Protein AF-0000000086869533 (afdb_homodimer)

Foldseek 3Di:
DDAFAAWAPWDWAPFAQFKIKTFTHGDPPDDFFWKKKWKDFPPDPDIDIDIDGRDPDGMDMGGRHHGQTKMKMWMWTQDPVGIHDTYPIDIDHHHDNVCVVVVVVVVD/DDAFAAWAPWDWAPFAQFKIKTFTHGDPPDDFFWKKKWKDFPPDPDIDIDIDGRDPDGMDMGGRHHGQTKMKMWMWTQDPVGIHDTYPIDIDHHHDNVCVVVVVPVVD

pLDDT: mean 88.91, std 15.56, range [30.09, 98.75]

Radius of gyration: 18.81 Å; Cα contacts (8 Å, |Δi|>4): 532; chains: 2; bounding box: 54×44×45 Å

Organism: Acrocephalus arundinaceus (NCBI:txid39621)

Secondary structure (DSSP, 8-state):
---PPPPEEEEEES--SS-EEEEEE--TT----EEEEEEEETTS--EEEEEEES----EEEE-SPPTT-EEEEEEEEEETTEEPPPPPPEEEEPPPTTHHHHHHHH--/---PPPPEEEEEES--SS-EEEEEE--TT----EEEEEEEETTS--EEEEEEES----EEEE-SPPTT-EEEEEEEEEETTEEPPPPPPEEEEPPPTTHHHHHHHTT-

Nearest PDB structures (foldseek):
  4lsd-assembly3_H  TM=9.903E-01  e=1.462E-16  Homo sapiens
  3t1w-assembly1_A-2  TM=8.751E-01  e=1.233E-06  Homo sapiens
  2ed7-assembly1_A  TM=8.866E-01  e=1.692E-06  Homo sapiens
  5n47-assembly1_B  TM=9.062E-01  e=6.331E-06  Homo sapiens
  4gh7-assembly1_B  TM=9.073E-01  e=2.369E-05  Homo sapiens

Sequence (216 aa):
ADSPSAPVNVTVKHLKANSAVVTWDVLEDEVVIGFAISQQKKDVRMLRFIQEVNTTTRSCALWDLEEDTEYIVHVQAISIQGQSPASEPVLFKTPREAEKLASKNKGKADSPSAPVNVTVKHLKANSAVVTWDVLEDEVVIGFAISQQKKDVRMLRFIQEVNTTTRSCALWDLEEDTEYIVHVQAISIQGQSPASEPVLFKTPREAEKLASKNKGK

InterPro domains:
  IPR003961 Fibronectin type III [PF00041] (5-90)
  IPR003961 Fibronectin type III [PS50853] (6-97)
  IPR003961 Fibronectin type III [SM00060] (4-84)
  IPR003961 Fibronectin type III [cd00063] (4-94)
  IPR013783 Immunoglobulin-like fold [G3DSA:2.60.40.10] (2-100)
  IPR036116 Fibronectin type III superfamily [SSF49265] (2-97)
  IPR052120 Fibronectin type III domain-containing protein 4/5 [PTHR14470] (1-106)

Structure (mmCIF, N/CA/C/O backbone):
data_AF-0000000086869533-model_v1
#
loop_
_entity.id
_entity.type
_entity.pdbx_description
1 polymer 'FNDC5 protein'
#
loo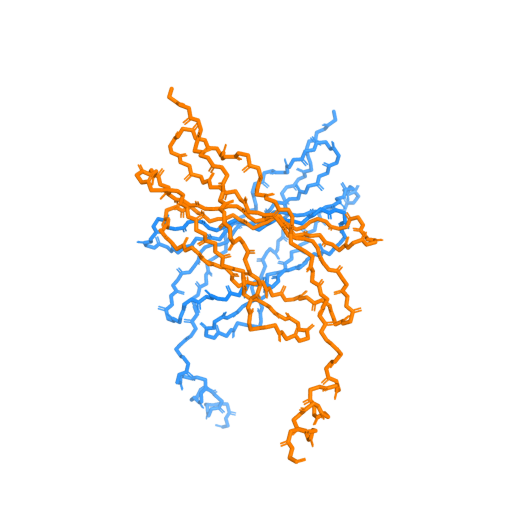p_
_atom_site.group_PDB
_atom_site.id
_atom_site.type_symbol
_atom_site.label_atom_id
_atom_site.label_alt_id
_atom_site.label_comp_id
_atom_site.label_asym_id
_atom_site.label_entity_id
_atom_site.label_seq_id
_atom_site.pdbx_PDB_ins_code
_atom_site.Cartn_x
_atom_site.Cartn_y
_atom_site.Cartn_z
_atom_site.occupancy
_atom_site.B_iso_or_equiv
_atom_site.auth_seq_id
_atom_site.auth_comp_id
_atom_site.auth_asym_id
_atom_site.auth_atom_id
_atom_site.pdbx_PDB_model_num
ATOM 1 N N . ALA A 1 1 ? 26.562 -8.086 -7.898 1 52.09 1 ALA A N 1
ATOM 2 C CA . ALA A 1 1 ? 25.453 -9.008 -8.141 1 52.09 1 ALA A CA 1
ATOM 3 C C . ALA A 1 1 ? 24.203 -8.266 -8.633 1 52.09 1 ALA A C 1
ATOM 5 O O . ALA A 1 1 ? 23.859 -7.219 -8.094 1 52.09 1 ALA A O 1
ATOM 6 N N . ASP A 1 2 ? 23.703 -8.523 -9.93 1 77.38 2 ASP A N 1
ATOM 7 C CA . ASP A 1 2 ? 22.797 -7.738 -10.773 1 77.38 2 ASP A CA 1
ATOM 8 C C . ASP A 1 2 ? 21.375 -7.75 -10.219 1 77.38 2 ASP A C 1
ATOM 10 O O . ASP A 1 2 ? 20.984 -8.695 -9.531 1 77.38 2 ASP A O 1
ATOM 14 N N . SER A 1 3 ? 20.75 -6.672 -10.047 1 85.38 3 SER A N 1
ATOM 15 C CA . SER A 1 3 ? 19.344 -6.562 -9.672 1 85.38 3 SER A CA 1
ATOM 16 C C . SER A 1 3 ? 18.484 -7.547 -10.461 1 85.38 3 SER A C 1
ATOM 18 O O . SER A 1 3 ? 18.844 -7.941 -11.57 1 85.38 3 SER A O 1
ATOM 20 N N . PRO A 1 4 ? 17.469 -8.117 -9.805 1 92.69 4 PRO A N 1
ATOM 21 C CA . PRO A 1 4 ? 16.578 -9.039 -10.516 1 92.69 4 PRO A CA 1
ATOM 22 C C . PRO A 1 4 ? 16 -8.438 -11.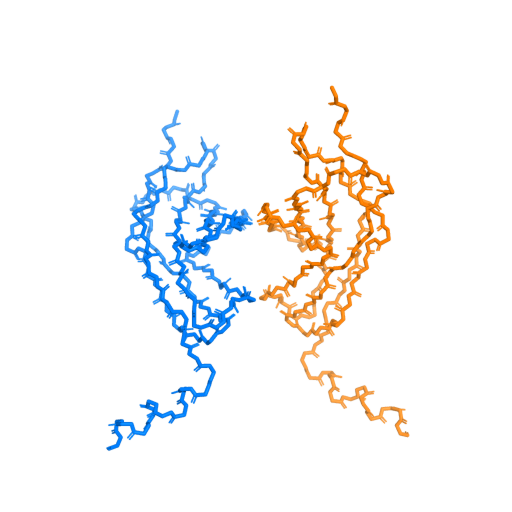789 1 92.69 4 PRO A C 1
ATOM 24 O O . PRO A 1 4 ? 16.031 -7.215 -11.969 1 92.69 4 PRO A O 1
ATOM 27 N N . SER A 1 5 ? 15.586 -9.352 -12.734 1 95.12 5 SER A N 1
ATOM 28 C CA . SER A 1 5 ? 14.898 -8.906 -13.938 1 95.12 5 SER A CA 1
ATOM 29 C C . SER A 1 5 ? 13.508 -8.367 -13.609 1 95.12 5 SER A C 1
ATOM 31 O O . SER A 1 5 ? 12.945 -8.68 -12.562 1 95.12 5 SER A O 1
ATOM 33 N N . ALA A 1 6 ? 12.953 -7.609 -14.523 1 97.19 6 ALA A N 1
ATOM 34 C CA . ALA A 1 6 ? 11.594 -7.102 -14.375 1 97.19 6 ALA A CA 1
ATOM 35 C C . ALA A 1 6 ? 10.578 -8.242 -14.367 1 97.19 6 ALA A C 1
ATOM 37 O O . ALA A 1 6 ? 10.711 -9.195 -15.133 1 97.19 6 ALA A O 1
ATOM 38 N N . PRO A 1 7 ? 9.57 -8.156 -13.461 1 98.06 7 PRO A N 1
ATOM 39 C CA . PRO A 1 7 ? 8.477 -9.133 -13.531 1 98.06 7 PRO A CA 1
ATOM 40 C C . PRO A 1 7 ? 7.797 -9.156 -14.898 1 98.06 7 PRO A C 1
ATOM 42 O O . PRO A 1 7 ? 7.789 -8.148 -15.609 1 98.06 7 PRO A O 1
ATOM 45 N N . VAL A 1 8 ? 7.238 -10.297 -15.281 1 98.12 8 VAL A N 1
ATOM 46 C CA . VAL A 1 8 ? 6.633 -10.477 -16.594 1 98.12 8 VAL A CA 1
ATOM 47 C C . VAL A 1 8 ? 5.191 -10.961 -16.438 1 98.12 8 VAL A C 1
ATOM 49 O O . VAL A 1 8 ? 4.785 -11.383 -15.359 1 98.12 8 VAL A O 1
ATOM 52 N N . ASN A 1 9 ? 4.355 -10.812 -17.469 1 98.25 9 ASN A N 1
ATOM 53 C CA . ASN A 1 9 ? 2.967 -11.258 -17.516 1 98.25 9 ASN A CA 1
ATOM 54 C C . ASN A 1 9 ? 2.131 -10.594 -16.422 1 98.25 9 ASN A C 1
ATOM 56 O O . ASN A 1 9 ? 1.363 -11.258 -15.727 1 98.25 9 ASN A O 1
ATOM 60 N N . VAL A 1 10 ? 2.42 -9.352 -16.219 1 98.75 10 VAL A N 1
ATOM 61 C CA . VAL A 1 10 ? 1.607 -8.617 -15.258 1 98.75 10 VAL A CA 1
ATOM 62 C C . VAL A 1 10 ? 0.164 -8.539 -15.75 1 98.75 10 VAL A C 1
ATOM 64 O O . VAL A 1 10 ? -0.09 -8.133 -16.891 1 98.75 10 VAL A O 1
ATOM 67 N N . THR A 1 11 ? -0.763 -9.023 -14.859 1 98.62 11 THR A N 1
ATOM 68 C CA . THR A 1 11 ? -2.166 -9.133 -15.25 1 98.62 11 THR A CA 1
ATOM 69 C C . THR A 1 11 ? -3.074 -8.633 -14.125 1 98.62 11 THR A C 1
ATOM 71 O O . THR A 1 11 ? -2.811 -8.875 -12.953 1 98.62 11 THR A O 1
ATOM 74 N N . VAL A 1 12 ? -4.094 -7.934 -14.539 1 98.5 12 VAL A N 1
ATOM 75 C CA . VAL A 1 12 ? -5.109 -7.5 -13.586 1 98.5 12 VAL A CA 1
ATOM 76 C C . VAL A 1 12 ? -6.289 -8.469 -13.609 1 98.5 12 VAL A C 1
ATOM 78 O O . VAL A 1 12 ? -6.844 -8.758 -14.672 1 98.5 12 VAL A O 1
ATOM 81 N N . LYS A 1 13 ? -6.566 -8.969 -12.398 1 97.88 13 LYS A N 1
ATOM 82 C CA . LYS A 1 13 ? -7.66 -9.922 -12.234 1 97.88 13 LYS A CA 1
ATOM 83 C C . LYS A 1 13 ? -8.664 -9.438 -11.188 1 97.88 13 LYS A C 1
ATOM 85 O O . LYS A 1 13 ? -8.383 -8.5 -10.438 1 97.88 13 LYS A O 1
ATOM 90 N N . HIS A 1 14 ? -9.914 -10.07 -11.141 1 97.19 14 HIS A N 1
ATOM 91 C CA . HIS A 1 14 ? -10.961 -9.789 -10.172 1 97.19 14 HIS A CA 1
ATOM 92 C C . HIS A 1 14 ? -11.25 -8.289 -10.102 1 97.19 14 HIS A C 1
ATOM 94 O O . HIS A 1 14 ? -11.297 -7.715 -9.008 1 97.19 14 HIS A O 1
ATOM 100 N N . LEU A 1 15 ? -11.383 -7.734 -11.219 1 97.25 15 LEU A N 1
ATOM 101 C CA . LEU A 1 15 ? -11.57 -6.289 -11.32 1 97.25 15 LEU A CA 1
ATOM 102 C C . LEU A 1 15 ? -12.984 -5.902 -10.898 1 97.25 15 LEU A C 1
ATOM 104 O O . LEU A 1 15 ? -13.969 -6.457 -11.406 1 97.25 15 LEU A O 1
ATOM 108 N N . LYS A 1 16 ? -13.062 -5.035 -9.906 1 95.44 16 LYS A N 1
ATOM 109 C CA . LYS A 1 16 ? -14.312 -4.441 -9.438 1 95.44 16 LYS A CA 1
ATOM 110 C C . LYS A 1 16 ? -14.258 -2.92 -9.508 1 95.44 16 LYS A C 1
ATOM 112 O O . LYS A 1 16 ? -13.312 -2.354 -10.062 1 95.44 16 LYS A O 1
ATOM 117 N N . ALA A 1 17 ? -15.344 -2.328 -9.008 1 95.75 17 ALA A N 1
ATOM 118 C CA . ALA A 1 17 ? -15.445 -0.873 -9.086 1 95.75 17 ALA A CA 1
ATOM 119 C C . ALA A 1 17 ? -14.375 -0.202 -8.227 1 95.75 17 ALA A C 1
ATOM 121 O O . ALA A 1 17 ? -13.93 0.908 -8.523 1 95.75 17 ALA A O 1
ATOM 122 N N . ASN A 1 18 ? -13.938 -0.934 -7.098 1 94.19 18 ASN A N 1
ATOM 123 C CA . ASN A 1 18 ? -13.055 -0.251 -6.156 1 94.19 18 ASN A CA 1
ATOM 124 C C . ASN A 1 18 ? -11.859 -1.119 -5.781 1 94.19 18 ASN A C 1
ATOM 126 O O . ASN A 1 18 ? -11.164 -0.84 -4.797 1 94.19 18 ASN A O 1
ATOM 130 N N . SER A 1 19 ? -11.734 -2.229 -6.57 1 95.31 19 SER A N 1
ATOM 131 C CA . SER A 1 19 ? -10.633 -3.121 -6.219 1 95.31 19 SER A CA 1
ATOM 132 C C . SER A 1 19 ? -10.188 -3.949 -7.422 1 95.31 19 SER A C 1
ATOM 134 O O . SER A 1 19 ? -10.922 -4.066 -8.406 1 95.31 19 SER A O 1
ATOM 136 N N . ALA A 1 20 ? -9.039 -4.438 -7.355 1 97.38 20 ALA A N 1
ATOM 137 C CA . ALA A 1 20 ? -8.453 -5.328 -8.352 1 97.38 20 ALA A CA 1
ATOM 138 C C . ALA A 1 20 ? -7.316 -6.152 -7.754 1 97.38 20 ALA A C 1
ATOM 140 O O . ALA A 1 20 ? -6.785 -5.809 -6.695 1 97.38 20 ALA A O 1
ATOM 141 N N . VAL A 1 21 ? -7.02 -7.223 -8.414 1 98.12 21 VAL A N 1
ATOM 142 C CA . VAL A 1 21 ? -5.867 -8.023 -8.023 1 98.12 21 VAL A CA 1
ATOM 143 C C . VAL A 1 21 ? -4.828 -8.016 -9.141 1 98.12 21 VAL A C 1
ATOM 145 O O . VAL A 1 21 ? -5.152 -8.297 -10.297 1 98.12 21 VAL A O 1
ATOM 148 N N . VAL A 1 22 ? -3.633 -7.625 -8.812 1 98.62 22 VAL A N 1
ATOM 149 C CA . VAL A 1 22 ? -2.523 -7.664 -9.758 1 98.62 22 VAL A CA 1
ATOM 150 C C . VAL A 1 22 ? -1.704 -8.938 -9.539 1 98.62 22 VAL A C 1
ATOM 152 O O . VAL A 1 22 ? -1.345 -9.266 -8.406 1 98.62 22 VAL A O 1
ATOM 155 N N . THR A 1 23 ? -1.445 -9.695 -10.602 1 98.56 23 THR A N 1
ATOM 156 C CA . THR A 1 23 ? -0.612 -10.891 -10.57 1 98.56 23 THR A CA 1
ATOM 157 C C . THR A 1 23 ? 0.536 -10.781 -11.57 1 98.56 23 THR A C 1
ATOM 159 O O . THR A 1 23 ? 0.443 -10.039 -12.547 1 98.56 23 THR A O 1
ATOM 162 N N . TRP A 1 24 ? 1.665 -11.516 -11.305 1 98.44 24 TRP A N 1
ATOM 163 C CA . TRP A 1 24 ? 2.82 -11.469 -12.195 1 98.44 24 TRP A CA 1
ATOM 164 C C . TRP A 1 24 ? 3.68 -12.719 -12.039 1 98.44 24 TRP A C 1
ATOM 166 O O . TRP A 1 24 ? 3.438 -13.539 -11.141 1 98.44 24 TRP A O 1
ATOM 176 N N . ASP A 1 25 ? 4.547 -12.852 -12.977 1 97.81 25 ASP A N 1
ATOM 177 C CA . ASP A 1 25 ? 5.547 -13.914 -12.906 1 97.81 25 ASP A CA 1
ATOM 178 C C . ASP A 1 25 ? 6.949 -13.336 -12.734 1 97.81 25 ASP A C 1
ATOM 180 O O . ASP A 1 25 ? 7.211 -12.203 -13.141 1 97.81 25 ASP A O 1
ATOM 184 N N . VAL A 1 26 ? 7.73 -14.055 -12.039 1 95.75 26 VAL A N 1
ATOM 185 C CA . VAL A 1 26 ? 9.156 -13.766 -11.992 1 95.75 26 VAL A CA 1
ATOM 186 C C . VAL A 1 26 ? 9.93 -14.812 -12.789 1 95.75 26 VAL A C 1
ATOM 188 O O . VAL A 1 26 ? 9.516 -15.969 -12.875 1 95.75 26 VAL A O 1
ATOM 191 N N . LEU A 1 27 ? 10.914 -14.266 -13.414 1 90.88 27 LEU A N 1
ATOM 192 C CA . LEU A 1 27 ? 11.688 -15.195 -14.234 1 90.88 27 LEU A CA 1
ATOM 193 C C . LEU A 1 27 ? 12.336 -16.266 -13.375 1 90.88 27 LEU A C 1
ATOM 195 O O . LEU A 1 27 ? 12.648 -16.031 -12.203 1 90.88 27 LEU A O 1
ATOM 199 N N . GLU A 1 28 ? 12.523 -17.375 -13.914 1 82.81 28 GLU A N 1
ATOM 200 C CA . GLU A 1 28 ? 12.992 -18.562 -13.219 1 82.81 28 GLU A CA 1
ATOM 201 C C . GLU A 1 28 ? 14.328 -18.297 -12.531 1 82.81 28 GLU A C 1
ATOM 203 O O . GLU A 1 28 ? 15.133 -17.484 -13 1 82.81 28 GLU A O 1
ATOM 208 N N . ASP A 1 29 ? 14.539 -18.797 -11.289 1 80.25 29 ASP A N 1
ATOM 209 C CA . ASP A 1 29 ? 15.797 -18.891 -10.555 1 80.25 29 ASP A CA 1
ATOM 210 C C . ASP A 1 29 ? 16.109 -17.594 -9.828 1 80.25 29 ASP A C 1
ATOM 212 O O . ASP A 1 29 ? 17.125 -17.469 -9.148 1 80.25 29 ASP A O 1
ATOM 216 N N . GLU A 1 30 ? 15.219 -16.609 -10 1 83.81 30 GLU A N 1
ATOM 217 C CA . GLU A 1 30 ? 15.508 -15.367 -9.289 1 83.81 30 GLU A CA 1
ATOM 218 C C . GLU A 1 30 ? 15.008 -15.422 -7.848 1 83.81 30 GLU A C 1
ATOM 220 O O . GLU A 1 30 ? 13.914 -15.93 -7.586 1 83.81 30 GLU A O 1
ATOM 225 N N . VAL A 1 31 ? 15.984 -15.094 -6.969 1 88.88 31 VAL A N 1
ATOM 226 C CA . VAL A 1 31 ? 15.609 -15.031 -5.562 1 88.88 31 VAL A CA 1
ATOM 227 C C . VAL A 1 31 ? 14.953 -13.688 -5.258 1 88.88 31 VAL A C 1
ATOM 229 O O . VAL A 1 31 ? 15.625 -12.656 -5.223 1 88.88 31 VAL A O 1
ATOM 232 N N . VAL A 1 32 ? 13.641 -13.766 -5.125 1 93.62 32 VAL A N 1
ATOM 233 C CA . VAL A 1 32 ? 12.852 -12.57 -4.867 1 93.62 32 VAL A CA 1
ATOM 234 C C . VAL A 1 32 ? 12.273 -12.625 -3.455 1 93.62 32 VAL A C 1
ATOM 236 O O . VAL A 1 32 ? 11.68 -13.633 -3.061 1 93.62 32 VAL A O 1
ATOM 239 N N . ILE A 1 33 ? 12.445 -11.523 -2.695 1 94.62 33 ILE A N 1
ATOM 240 C CA . ILE A 1 33 ? 12.008 -11.508 -1.304 1 94.62 33 ILE A CA 1
ATOM 241 C C . ILE A 1 33 ? 10.852 -10.523 -1.134 1 94.62 33 ILE A C 1
ATOM 243 O O . ILE A 1 33 ? 10.438 -10.234 -0.009 1 94.62 33 ILE A O 1
ATOM 247 N N . GLY A 1 34 ? 10.422 -9.945 -2.145 1 96.19 34 GLY A N 1
ATOM 248 C CA . GLY A 1 34 ? 9.297 -9.016 -2.08 1 96.19 34 GLY A CA 1
ATOM 249 C C . GLY A 1 34 ? 8.969 -8.383 -3.42 1 96.19 34 GLY A C 1
ATOM 250 O O . GLY A 1 34 ? 9.508 -8.789 -4.453 1 96.19 34 GLY A O 1
ATOM 251 N N . PHE A 1 35 ? 8.062 -7.391 -3.332 1 97.5 35 PHE A N 1
ATOM 252 C CA . PHE A 1 35 ? 7.645 -6.688 -4.539 1 97.5 35 PHE A CA 1
ATOM 253 C C . PHE A 1 35 ? 7.324 -5.23 -4.23 1 97.5 35 PHE A C 1
ATOM 255 O O . PHE A 1 35 ? 7.113 -4.867 -3.072 1 97.5 35 PHE A O 1
ATOM 262 N N . ALA A 1 36 ? 7.309 -4.488 -5.309 1 97.69 36 ALA A N 1
ATOM 263 C CA . ALA A 1 36 ? 6.828 -3.111 -5.293 1 97.69 36 ALA A CA 1
ATOM 264 C C . ALA A 1 36 ? 5.863 -2.854 -6.445 1 97.69 36 ALA A C 1
ATOM 266 O O . ALA A 1 36 ? 6.113 -3.27 -7.578 1 97.69 36 ALA A O 1
ATOM 267 N N . ILE A 1 37 ? 4.766 -2.199 -6.113 1 98.06 37 ILE A N 1
ATOM 268 C CA . ILE A 1 37 ? 3.771 -1.851 -7.121 1 98.06 37 ILE A CA 1
ATOM 269 C C . ILE A 1 37 ? 3.574 -0.336 -7.152 1 98.06 37 ILE A C 1
ATOM 271 O O . ILE A 1 37 ? 3.373 0.29 -6.109 1 98.06 37 ILE A O 1
ATOM 275 N N . SER A 1 38 ? 3.721 0.173 -8.352 1 97.06 38 SER A N 1
ATOM 276 C CA . SER A 1 38 ? 3.328 1.558 -8.594 1 97.06 38 SER A CA 1
ATOM 277 C C . SER A 1 38 ? 1.97 1.636 -9.281 1 97.06 38 SER A C 1
ATOM 279 O O . SER A 1 38 ? 1.74 0.967 -10.289 1 97.06 38 SER A O 1
ATOM 281 N N . GLN A 1 39 ? 1.14 2.389 -8.609 1 96.5 39 GLN A N 1
ATOM 282 C CA . GLN A 1 39 ? -0.213 2.607 -9.109 1 96.5 39 GLN A CA 1
ATOM 283 C C . GLN A 1 39 ? -0.478 4.09 -9.352 1 96.5 39 GLN A C 1
ATOM 285 O O . GLN A 1 39 ? -0.239 4.918 -8.469 1 96.5 39 GLN A O 1
ATOM 290 N N . GLN A 1 40 ? -0.989 4.387 -10.578 1 95.31 40 GLN A N 1
ATOM 291 C CA . GLN A 1 40 ? -1.322 5.773 -10.875 1 95.31 40 GLN A CA 1
ATOM 292 C C . GLN A 1 40 ? -2.623 5.867 -11.672 1 95.31 40 GLN A C 1
ATOM 294 O O . GLN A 1 40 ? -2.941 4.973 -12.453 1 95.31 40 GLN A O 1
ATOM 299 N N . LYS A 1 41 ? -3.312 7.016 -11.398 1 92.69 41 LYS A N 1
ATOM 300 C CA . LYS A 1 41 ? -4.43 7.355 -12.273 1 92.69 41 LYS A CA 1
ATOM 301 C C . LYS A 1 41 ? -3.936 7.98 -13.578 1 92.69 41 LYS A C 1
ATOM 303 O O . LYS A 1 41 ? -2.984 8.766 -13.57 1 92.69 41 LYS A O 1
ATOM 308 N N . LYS A 1 42 ? -4.395 7.609 -14.719 1 87.5 42 LYS A N 1
ATOM 309 C CA . LYS A 1 42 ? -3.898 8.047 -16.031 1 87.5 42 LYS A CA 1
ATOM 310 C C . LYS A 1 42 ? -3.916 9.57 -16.141 1 87.5 42 LYS A C 1
ATOM 312 O O . LYS A 1 42 ? -2.98 10.164 -16.672 1 87.5 42 LYS A O 1
ATOM 317 N N . ASP A 1 43 ? -4.852 10.289 -15.57 1 79.44 43 ASP A N 1
ATOM 318 C CA . ASP A 1 43 ? -4.961 11.727 -15.797 1 79.44 43 ASP A CA 1
ATOM 319 C C . ASP A 1 43 ? -4.758 12.508 -14.5 1 79.44 43 ASP A C 1
ATOM 321 O O . ASP A 1 43 ? -5.074 13.695 -14.422 1 79.44 43 ASP A O 1
ATOM 325 N N . VAL A 1 44 ? -4.309 11.883 -13.547 1 74.75 44 VAL A N 1
ATOM 326 C CA . VAL A 1 44 ? -4.117 12.539 -12.258 1 74.75 44 VAL A CA 1
ATOM 327 C C . VAL A 1 44 ? -2.723 12.219 -11.719 1 74.75 44 VAL A C 1
ATOM 329 O O . VAL A 1 44 ? -2.25 11.086 -11.836 1 74.75 44 VAL A O 1
ATOM 332 N N . ARG A 1 45 ? -2.145 13.203 -11.234 1 77.69 45 ARG A N 1
ATOM 333 C CA . ARG A 1 45 ? -0.772 13.047 -10.766 1 77.69 45 ARG A CA 1
ATOM 334 C C . ARG A 1 45 ? -0.733 12.359 -9.398 1 77.69 45 ARG A C 1
ATOM 336 O O . ARG A 1 45 ? 0.216 12.547 -8.633 1 77.69 45 ARG A O 1
ATOM 343 N N . MET A 1 46 ? -1.651 11.562 -9.078 1 79.25 46 MET A N 1
ATOM 344 C CA . MET A 1 46 ? -1.569 10.812 -7.828 1 79.25 46 MET A CA 1
ATOM 345 C C . MET A 1 46 ? -0.837 9.492 -8.031 1 79.25 46 MET A C 1
ATOM 347 O O . MET A 1 46 ? -1.152 8.734 -8.953 1 79.25 46 MET A O 1
ATOM 351 N N . LEU A 1 47 ? 0.166 9.375 -7.215 1 91.69 47 LEU A N 1
ATOM 352 C CA . LEU A 1 47 ? 0.965 8.156 -7.281 1 91.69 47 LEU A CA 1
ATOM 353 C C . LEU A 1 47 ? 0.867 7.371 -5.977 1 91.69 47 LEU A C 1
ATOM 355 O O . LEU A 1 47 ? 0.998 7.941 -4.895 1 91.69 47 LEU A O 1
ATOM 359 N N . ARG A 1 48 ? 0.449 6.168 -6.137 1 94.19 48 ARG A N 1
ATOM 360 C CA . ARG A 1 48 ? 0.446 5.254 -4.996 1 94.19 48 ARG A CA 1
ATOM 361 C C . ARG A 1 48 ? 1.487 4.152 -5.176 1 94.19 48 ARG A C 1
ATOM 363 O O . ARG A 1 48 ? 1.584 3.549 -6.246 1 94.19 48 ARG A O 1
ATOM 370 N N . PHE A 1 49 ? 2.271 3.955 -4.059 1 95.81 49 PHE A N 1
ATOM 371 C CA . PHE A 1 49 ? 3.285 2.908 -4.027 1 95.81 49 PHE A CA 1
ATOM 372 C C . PHE A 1 49 ? 2.986 1.898 -2.926 1 95.81 49 PHE A C 1
ATOM 374 O O . PHE A 1 49 ? 2.715 2.279 -1.784 1 95.81 49 PHE A O 1
ATOM 381 N N . ILE A 1 50 ? 2.955 0.665 -3.326 1 96.44 50 ILE A N 1
ATOM 382 C CA . ILE A 1 50 ? 2.803 -0.43 -2.375 1 96.44 50 ILE A CA 1
ATOM 383 C C . ILE A 1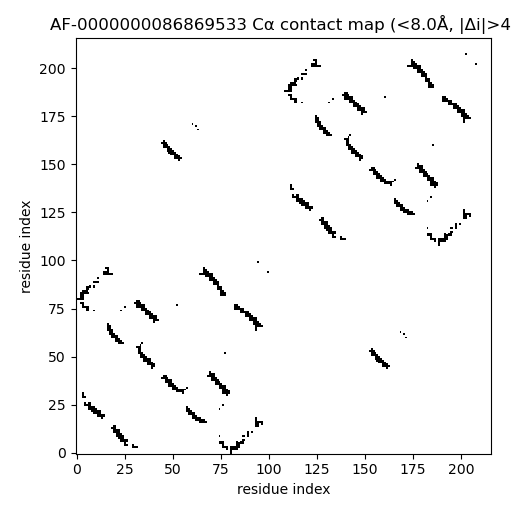 50 ? 4.027 -1.34 -2.434 1 96.44 50 ILE A C 1
ATOM 385 O O . ILE A 1 50 ? 4.418 -1.794 -3.51 1 96.44 50 ILE A O 1
ATOM 389 N N . GLN A 1 51 ? 4.578 -1.546 -1.28 1 95.81 51 GLN A N 1
ATOM 390 C CA . GLN A 1 51 ? 5.738 -2.426 -1.195 1 95.81 51 GLN A CA 1
ATOM 391 C C . GLN A 1 51 ? 5.578 -3.445 -0.071 1 95.81 51 GLN A C 1
ATOM 393 O O . GLN A 1 51 ? 5.094 -3.109 1.013 1 95.81 51 GLN A O 1
ATOM 398 N N . GLU A 1 52 ? 5.934 -4.66 -0.446 1 95.19 52 GLU A N 1
ATOM 399 C CA . GLU A 1 52 ? 5.984 -5.711 0.566 1 95.19 52 GLU A CA 1
ATOM 400 C C . GLU A 1 52 ? 7.316 -6.461 0.515 1 95.19 52 GLU A C 1
ATOM 402 O O . GLU A 1 52 ? 7.805 -6.789 -0.567 1 95.19 52 GLU A O 1
ATOM 407 N N . VAL A 1 53 ? 7.828 -6.617 1.753 1 94 53 VAL A N 1
ATOM 408 C CA . VAL A 1 53 ? 9.094 -7.34 1.843 1 94 53 VAL A CA 1
ATOM 409 C C . VAL A 1 53 ? 8.93 -8.547 2.766 1 94 53 VAL A C 1
ATOM 411 O O . VAL A 1 53 ? 8.016 -8.586 3.59 1 94 53 VAL A O 1
ATOM 414 N N . ASN A 1 54 ? 9.828 -9.531 2.564 1 92.38 54 ASN A N 1
ATOM 415 C CA . ASN A 1 54 ? 9.805 -10.805 3.273 1 92.38 54 ASN A CA 1
ATOM 416 C C . ASN A 1 54 ? 8.57 -11.617 2.924 1 92.38 54 ASN A C 1
ATOM 418 O O . ASN A 1 54 ? 7.863 -12.102 3.814 1 92.38 54 ASN A O 1
ATOM 422 N N . THR A 1 55 ? 8.336 -11.672 1.673 1 89.56 55 THR A N 1
ATOM 423 C CA . THR A 1 55 ? 7.238 -12.461 1.126 1 89.56 55 THR A CA 1
ATOM 424 C C . THR A 1 55 ? 7.637 -13.094 -0.204 1 89.56 55 THR A C 1
ATOM 426 O O . THR A 1 55 ? 8.539 -12.602 -0.886 1 89.56 55 THR A O 1
ATOM 429 N N . THR A 1 56 ? 6.934 -14.172 -0.497 1 87.56 56 THR A N 1
ATOM 430 C CA . THR A 1 56 ? 7.141 -14.812 -1.789 1 87.56 56 THR A CA 1
ATOM 431 C C . THR A 1 56 ? 5.895 -14.688 -2.66 1 87.56 56 THR A C 1
ATOM 433 O O . THR A 1 56 ? 5.836 -15.25 -3.756 1 87.56 56 THR A O 1
ATOM 436 N N . THR A 1 57 ? 4.961 -13.945 -2.195 1 89.75 57 THR A N 1
ATOM 437 C CA . THR A 1 57 ? 3.707 -13.766 -2.922 1 89.75 57 THR A CA 1
ATOM 438 C C . THR A 1 57 ? 3.949 -13.047 -4.246 1 89.75 57 THR A C 1
ATOM 440 O O . THR A 1 57 ? 4.793 -12.148 -4.324 1 89.75 57 THR A O 1
ATOM 443 N N . ARG A 1 58 ? 3.164 -13.477 -5.285 1 95.25 58 ARG A N 1
ATOM 444 C CA . ARG A 1 58 ? 3.279 -12.891 -6.617 1 95.25 58 ARG A CA 1
ATOM 445 C C . ARG A 1 58 ? 1.965 -12.25 -7.051 1 95.25 58 ARG A C 1
ATOM 447 O O . ARG A 1 58 ? 1.569 -12.359 -8.211 1 95.25 58 ARG A O 1
ATOM 454 N N . SER A 1 59 ? 1.303 -11.758 -6.094 1 97 59 SER A N 1
ATOM 455 C CA . SER A 1 59 ? 0.057 -11.031 -6.305 1 97 59 SER A CA 1
ATOM 456 C C . SER A 1 59 ? -0.152 -9.969 -5.23 1 97 59 SER A C 1
ATOM 458 O O . SER A 1 59 ? 0.45 -10.039 -4.156 1 97 59 SER A O 1
ATOM 460 N N . CYS A 1 60 ? -0.989 -9.047 -5.57 1 95.94 60 CYS A N 1
ATOM 461 C CA . CYS A 1 60 ? -1.312 -7.969 -4.637 1 95.94 60 CYS A CA 1
ATOM 462 C C . CYS A 1 60 ? -2.691 -7.395 -4.926 1 95.94 60 CYS A C 1
ATOM 464 O O . CYS A 1 60 ? -3.002 -7.062 -6.07 1 95.94 60 CYS A O 1
ATOM 466 N N . ALA A 1 61 ? -3.414 -7.285 -3.869 1 94.94 61 ALA A N 1
ATOM 467 C CA . ALA A 1 61 ? -4.719 -6.637 -4 1 94.94 61 ALA A CA 1
ATOM 468 C C . ALA A 1 61 ? -4.578 -5.117 -3.977 1 94.94 61 ALA A C 1
ATOM 470 O O . ALA A 1 61 ? -3.877 -4.566 -3.125 1 94.94 61 ALA A O 1
ATOM 471 N N . LEU A 1 62 ? -5.168 -4.484 -4.926 1 95.56 62 LEU A N 1
ATOM 472 C CA . LEU A 1 62 ? -5.344 -3.035 -4.938 1 95.56 62 LEU A CA 1
ATOM 473 C C . LEU A 1 62 ? -6.727 -2.654 -4.426 1 95.56 62 LEU A C 1
ATOM 475 O O . LEU A 1 62 ? -7.734 -3.217 -4.863 1 95.56 62 LEU A O 1
ATOM 479 N N . TRP A 1 63 ? -6.684 -1.71 -3.482 1 91.94 63 TRP A N 1
ATOM 480 C CA . TRP A 1 63 ? -7.953 -1.313 -2.881 1 91.94 63 TRP A CA 1
ATOM 481 C C . TRP A 1 63 ? -8.141 0.198 -2.949 1 91.94 63 TRP A C 1
ATOM 483 O O . TRP A 1 63 ? -7.258 0.917 -3.428 1 91.94 63 TRP A O 1
ATOM 493 N N . ASP A 1 64 ? -9.359 0.661 -2.611 1 90.62 64 ASP A N 1
ATOM 494 C CA . ASP A 1 64 ? -9.711 2.078 -2.557 1 90.62 64 ASP A CA 1
ATOM 495 C C . ASP A 1 64 ? -9.555 2.732 -3.928 1 90.62 64 ASP A C 1
ATOM 497 O O . ASP A 1 64 ? -9.102 3.875 -4.027 1 90.62 64 ASP A O 1
ATOM 501 N N . LEU A 1 65 ? -9.789 1.959 -4.934 1 93.38 65 LEU A N 1
ATOM 502 C CA . LEU A 1 65 ? -9.812 2.514 -6.281 1 93.38 65 LEU A CA 1
ATOM 503 C C . LEU A 1 65 ? -11.086 3.305 -6.527 1 93.38 65 LEU A C 1
ATOM 505 O O . LEU A 1 65 ? -12.109 3.064 -5.879 1 93.38 65 LEU A O 1
ATOM 509 N N . GLU A 1 66 ? -10.969 4.281 -7.355 1 92.69 66 GLU A N 1
ATOM 510 C CA . GLU A 1 66 ? -12.156 5.031 -7.762 1 92.69 66 GLU A CA 1
ATOM 511 C C . GLU A 1 66 ? -12.867 4.352 -8.93 1 92.69 66 GLU A C 1
ATOM 513 O O . GLU A 1 66 ? -12.219 3.824 -9.836 1 92.69 66 GLU A O 1
ATOM 518 N N . GLU A 1 67 ? -14.164 4.418 -8.906 1 94.5 67 GLU A N 1
ATOM 519 C CA . GLU A 1 67 ? -14.922 3.82 -10.008 1 94.5 67 GLU A CA 1
ATOM 520 C C . GLU A 1 67 ? -14.711 4.59 -11.305 1 94.5 67 GLU A C 1
ATOM 522 O O . GLU A 1 67 ? -14.344 5.766 -11.281 1 94.5 67 GLU A O 1
ATOM 527 N N . ASP A 1 68 ? -14.961 3.867 -12.406 1 95.31 68 ASP A N 1
ATOM 528 C CA . ASP A 1 68 ? -14.906 4.453 -13.742 1 95.31 68 ASP A CA 1
ATOM 529 C C . ASP A 1 68 ? -13.648 5.289 -13.93 1 95.31 68 ASP A C 1
ATOM 531 O O . ASP A 1 68 ? -13.719 6.434 -14.383 1 95.31 68 ASP A O 1
ATOM 535 N N . THR A 1 69 ? -12.539 4.719 -13.594 1 95.38 69 THR A N 1
ATOM 536 C CA . THR A 1 69 ? -11.266 5.438 -13.594 1 95.38 69 THR A CA 1
ATOM 537 C C . THR A 1 69 ? -10.164 4.582 -14.219 1 95.38 69 THR A C 1
ATOM 539 O O . THR A 1 69 ? -10.086 3.381 -13.953 1 95.38 69 THR A O 1
ATOM 542 N N . GLU A 1 70 ? -9.445 5.207 -15.039 1 96.5 70 GLU A N 1
ATOM 543 C CA . GLU A 1 70 ? -8.336 4.512 -15.695 1 96.5 70 GLU A CA 1
ATOM 544 C C . GLU A 1 70 ? -7.07 4.566 -14.836 1 96.5 70 GLU A C 1
ATOM 546 O O . GLU A 1 70 ? -6.684 5.637 -14.359 1 96.5 70 GLU A O 1
ATOM 551 N N . TYR A 1 71 ? -6.469 3.393 -14.703 1 97.56 71 TYR A N 1
ATOM 552 C CA . TYR A 1 71 ? -5.25 3.27 -13.914 1 97.56 71 TYR A CA 1
ATOM 553 C C . TYR A 1 71 ? -4.121 2.662 -14.742 1 97.56 71 TYR A C 1
ATOM 555 O O . TYR A 1 71 ? -4.375 1.948 -15.719 1 97.56 71 TYR A O 1
ATOM 563 N N . ILE A 1 72 ? -2.875 2.965 -14.352 1 97.31 72 ILE A N 1
ATOM 564 C CA . ILE A 1 72 ? -1.67 2.307 -14.852 1 97.31 72 ILE A CA 1
ATOM 565 C C . ILE A 1 72 ? -0.912 1.677 -13.688 1 97.31 72 ILE A C 1
ATOM 567 O O . ILE A 1 72 ? -0.716 2.312 -12.648 1 97.31 72 ILE A O 1
ATOM 571 N N . VAL A 1 73 ? -0.481 0.447 -13.883 1 98.12 73 VAL A N 1
ATOM 572 C CA . VAL A 1 73 ? 0.281 -0.206 -12.82 1 98.12 73 VAL A CA 1
ATOM 573 C C . VAL A 1 73 ? 1.579 -0.773 -13.391 1 98.12 73 VAL A C 1
ATOM 575 O O . VAL A 1 73 ? 1.623 -1.192 -14.555 1 98.12 73 VAL A O 1
ATOM 578 N N . HIS A 1 74 ? 2.625 -0.687 -12.5 1 98.25 74 HIS A N 1
ATOM 579 C CA . HIS A 1 74 ? 3.918 -1.331 -12.688 1 98.25 74 HIS A CA 1
ATOM 580 C C . HIS A 1 74 ? 4.293 -2.189 -11.484 1 98.25 74 HIS A C 1
ATOM 582 O O . HIS A 1 74 ? 3.977 -1.838 -10.352 1 98.25 74 HIS A O 1
ATOM 588 N N . VAL A 1 75 ? 4.992 -3.264 -11.852 1 98.69 75 VAL A N 1
ATOM 589 C CA . VAL A 1 75 ? 5.473 -4.121 -10.773 1 98.69 75 VAL A CA 1
ATOM 590 C C . VAL A 1 75 ? 6.996 -4.227 -10.844 1 98.69 75 VAL A C 1
ATOM 592 O O . VAL A 1 75 ? 7.57 -4.32 -11.93 1 98.69 75 VAL A O 1
ATOM 595 N N . GLN A 1 76 ? 7.629 -4.195 -9.672 1 98.31 76 GLN A N 1
ATOM 596 C CA . GLN A 1 76 ? 9.055 -4.484 -9.539 1 98.31 76 GLN A CA 1
ATOM 597 C C . GLN A 1 76 ? 9.289 -5.629 -8.555 1 98.31 76 GLN A C 1
ATOM 599 O O . GLN A 1 76 ? 8.523 -5.805 -7.605 1 98.31 76 GLN A O 1
ATOM 604 N N . ALA A 1 77 ? 10.352 -6.367 -8.828 1 97.31 77 ALA A N 1
ATOM 605 C CA . ALA A 1 77 ? 10.812 -7.395 -7.891 1 97.31 77 ALA A CA 1
ATOM 606 C C . ALA A 1 77 ? 11.875 -6.844 -6.945 1 97.31 77 ALA A C 1
ATOM 608 O O . ALA A 1 77 ? 12.672 -5.988 -7.332 1 97.31 77 ALA A O 1
ATOM 609 N N . ILE A 1 78 ? 11.859 -7.332 -5.758 1 96.12 78 ILE A N 1
ATOM 610 C CA . ILE A 1 78 ? 12.852 -6.941 -4.762 1 96.12 78 ILE A CA 1
ATOM 611 C C . ILE A 1 78 ? 13.695 -8.156 -4.363 1 96.12 78 ILE A C 1
ATOM 613 O O . ILE A 1 78 ? 13.148 -9.211 -4.047 1 96.12 78 ILE A O 1
ATOM 617 N N . SER A 1 79 ? 14.969 -8 -4.406 1 94.88 79 SER A N 1
ATOM 618 C CA . SER A 1 79 ? 15.93 -8.984 -3.918 1 94.88 79 SER A CA 1
ATOM 619 C C . SER A 1 79 ? 16.906 -8.359 -2.936 1 94.88 79 SER A C 1
ATOM 621 O O . SER A 1 79 ? 16.812 -7.176 -2.619 1 94.88 79 SER A O 1
ATOM 623 N N . ILE A 1 80 ? 17.797 -9.227 -2.453 1 92.62 80 ILE A N 1
ATOM 624 C CA . ILE A 1 80 ? 18.812 -8.727 -1.542 1 92.62 80 ILE A CA 1
ATOM 625 C C . ILE A 1 80 ? 19.75 -7.773 -2.287 1 92.62 80 ILE A C 1
ATOM 627 O O . ILE A 1 80 ? 20.438 -6.965 -1.668 1 92.62 80 ILE A O 1
ATOM 631 N N . GLN A 1 81 ? 19.703 -7.875 -3.605 1 92.06 81 GLN A N 1
ATOM 632 C CA . GLN A 1 81 ? 20.578 -7.051 -4.445 1 92.06 81 GLN A CA 1
ATOM 633 C C . GLN A 1 81 ? 19.875 -5.742 -4.828 1 92.06 81 GLN A C 1
ATOM 635 O O . GLN A 1 81 ? 20.5 -4.863 -5.434 1 92.06 81 GLN A O 1
ATOM 640 N N . GLY A 1 82 ? 18.609 -5.602 -4.543 1 93.69 82 GLY A N 1
ATOM 641 C CA . GLY A 1 82 ? 17.891 -4.379 -4.871 1 93.69 82 GLY A CA 1
ATOM 642 C C . GLY A 1 82 ? 16.594 -4.629 -5.617 1 93.69 82 GLY A C 1
ATOM 643 O O . GLY A 1 82 ? 16.078 -5.75 -5.625 1 93.69 82 GLY A O 1
ATOM 644 N N . GLN A 1 83 ? 16.078 -3.525 -6.184 1 95.69 83 GLN A N 1
ATOM 645 C CA . GLN A 1 83 ? 14.828 -3.596 -6.934 1 95.69 83 GLN A CA 1
ATOM 646 C C . GLN A 1 83 ? 15.094 -3.773 -8.43 1 95.69 83 GLN A C 1
ATOM 648 O O . GLN A 1 83 ? 16.062 -3.227 -8.961 1 95.69 83 GLN A O 1
ATOM 653 N N . SER A 1 84 ? 14.289 -4.496 -9.047 1 97.56 84 SER A N 1
ATOM 654 C CA . SER A 1 84 ? 14.352 -4.68 -10.492 1 97.56 84 SER A CA 1
ATOM 655 C C . SER A 1 84 ? 13.859 -3.439 -11.234 1 97.56 84 SER A C 1
ATOM 657 O O . SER A 1 84 ? 13.273 -2.543 -10.625 1 97.56 84 SER A O 1
ATOM 659 N N . PRO A 1 85 ? 14.18 -3.404 -12.609 1 97.19 85 PRO A N 1
ATOM 660 C CA . PRO A 1 85 ? 13.414 -2.438 -13.406 1 97.19 85 PRO A CA 1
ATOM 661 C C . PRO A 1 85 ? 11.906 -2.674 -13.336 1 97.19 85 PRO A C 1
ATOM 663 O O . PRO A 1 85 ? 11.469 -3.764 -12.969 1 97.19 85 PRO A O 1
ATOM 666 N N . ALA A 1 86 ? 11.172 -1.652 -13.664 1 98.19 86 ALA A N 1
ATOM 667 C CA . ALA A 1 86 ? 9.719 -1.775 -13.711 1 98.19 86 ALA A CA 1
ATOM 668 C C . ALA A 1 86 ? 9.281 -2.715 -14.836 1 98.19 86 ALA A C 1
ATOM 670 O O . ALA A 1 86 ? 9.906 -2.752 -15.898 1 98.19 86 ALA A O 1
ATOM 671 N N . SER A 1 87 ? 8.203 -3.426 -14.578 1 98.62 87 SER A N 1
ATOM 672 C CA . SER A 1 87 ? 7.57 -4.227 -15.617 1 98.62 87 SER A CA 1
ATOM 673 C C . SER A 1 87 ? 6.949 -3.344 -16.703 1 98.62 87 SER A C 1
ATOM 675 O O . SER A 1 87 ? 6.863 -2.125 -16.531 1 98.62 87 SER A O 1
ATOM 677 N N . GLU A 1 88 ? 6.562 -4.027 -17.844 1 98 88 GLU A N 1
ATOM 678 C CA . GLU A 1 88 ? 5.699 -3.311 -18.781 1 98 88 GLU A CA 1
ATOM 679 C C . GLU A 1 88 ? 4.449 -2.779 -18.078 1 98 88 GLU A C 1
ATOM 681 O O . GLU A 1 88 ? 3.889 -3.445 -17.219 1 98 88 GLU A O 1
ATOM 686 N N . PRO A 1 89 ? 4 -1.615 -18.5 1 97.69 89 PRO A N 1
ATOM 687 C CA . PRO A 1 89 ? 2.793 -1.058 -17.891 1 97.69 89 PRO A CA 1
ATOM 688 C C . PRO A 1 89 ? 1.531 -1.837 -18.25 1 97.69 89 PRO A C 1
ATOM 690 O O . PRO A 1 89 ? 1.41 -2.328 -19.375 1 97.69 89 PRO A O 1
ATOM 693 N N . VAL A 1 90 ? 0.619 -1.909 -17.281 1 98.31 90 VAL A N 1
ATOM 694 C CA . VAL A 1 90 ? -0.706 -2.465 -17.531 1 98.31 90 VAL A CA 1
ATOM 695 C C . VAL A 1 90 ? -1.77 -1.395 -17.297 1 98.31 90 VAL A C 1
ATOM 697 O O . VAL A 1 90 ? -1.842 -0.81 -16.219 1 98.31 90 VAL A O 1
ATOM 700 N N . LEU A 1 91 ? -2.469 -1.164 -18.281 1 97.5 91 LEU A N 1
ATOM 701 C CA . LEU A 1 91 ? -3.576 -0.218 -18.219 1 97.5 91 LEU A CA 1
ATOM 702 C C . LEU A 1 91 ? -4.898 -0.943 -17.984 1 97.5 91 LEU A C 1
ATOM 704 O O . LEU A 1 91 ? -5.164 -1.975 -18.609 1 97.5 91 LEU A O 1
ATOM 708 N N . PHE A 1 92 ? -5.695 -0.379 -17.047 1 97.75 92 PHE A N 1
ATOM 709 C CA . PHE A 1 92 ? -7.031 -0.932 -16.844 1 97.75 92 PHE A CA 1
ATOM 710 C C . PHE A 1 92 ? -8 0.151 -16.375 1 97.75 92 PHE A C 1
ATOM 712 O O . PHE A 1 92 ? -7.578 1.199 -15.883 1 97.75 92 PHE A O 1
ATOM 719 N N . LYS A 1 93 ? -9.297 -0.088 -16.547 1 97.12 93 LYS A N 1
ATOM 720 C CA . LYS A 1 93 ? -10.344 0.837 -16.125 1 97.12 93 LYS A CA 1
ATOM 721 C C . LYS A 1 93 ? -11.344 0.153 -15.195 1 97.12 93 LYS A C 1
ATOM 723 O O . LYS A 1 93 ? -11.852 -0.922 -15.508 1 97.12 93 LYS A O 1
ATOM 728 N N . THR A 1 94 ? -11.508 0.773 -14.008 1 97.19 94 THR A N 1
ATOM 729 C CA . THR A 1 94 ? -12.5 0.22 -13.094 1 97.19 94 THR A CA 1
ATOM 730 C C . THR A 1 94 ? -13.914 0.456 -13.625 1 97.19 94 THR A C 1
ATOM 732 O O . THR A 1 94 ? -14.195 1.51 -14.195 1 97.19 94 THR A O 1
ATOM 735 N N . PRO A 1 95 ? -14.789 -0.551 -13.43 1 96.31 95 PRO A N 1
ATOM 736 C CA . PRO A 1 95 ? -16.172 -0.375 -13.891 1 96.31 95 PRO A CA 1
ATOM 737 C C . PRO A 1 95 ? -16.969 0.556 -12.992 1 96.31 95 PRO A C 1
ATOM 739 O O . PRO A 1 95 ? -16.547 0.862 -11.875 1 96.31 95 PRO A O 1
ATOM 742 N N . ARG A 1 96 ? -18.141 1.021 -13.5 1 92.56 96 ARG A N 1
ATOM 743 C CA . ARG A 1 96 ? -19.078 1.765 -12.672 1 92.56 96 ARG A CA 1
ATOM 744 C C . ARG A 1 96 ? -19.922 0.823 -11.812 1 92.56 96 ARG A C 1
ATOM 746 O O . ARG A 1 96 ? -20.328 -0.244 -12.273 1 92.56 96 ARG A O 1
ATOM 753 N N . GLU A 1 97 ? -19.938 1.019 -10.43 1 79.44 97 GLU A N 1
ATOM 754 C CA . GLU A 1 97 ? -20.672 0.156 -9.516 1 79.44 97 GLU A CA 1
ATOM 755 C C . GLU A 1 97 ? -22 -0.275 -10.117 1 79.44 97 GLU A C 1
ATOM 757 O O . GLU A 1 97 ? -22.422 -1.424 -9.961 1 79.44 97 GLU A O 1
ATOM 762 N N . ALA A 1 98 ? -22.781 0.522 -10.648 1 64.56 98 ALA A N 1
ATOM 763 C CA . ALA A 1 98 ? -24.078 0.158 -11.211 1 64.56 98 ALA A CA 1
ATOM 764 C C . ALA A 1 98 ? -23.922 -0.825 -12.367 1 64.56 98 ALA A C 1
ATOM 766 O O . ALA A 1 98 ? -24.812 -1.649 -12.617 1 64.56 98 ALA A O 1
ATOM 767 N N . GLU A 1 99 ? -22.969 -0.763 -13.031 1 56.44 99 GLU A N 1
ATOM 768 C CA . GLU A 1 99 ? -22.812 -1.548 -14.258 1 56.44 99 GLU A CA 1
ATOM 769 C C . GLU A 1 99 ? -22.641 -3.029 -13.938 1 56.44 99 GLU A C 1
ATOM 771 O O . GLU A 1 99 ? -22.766 -3.879 -14.828 1 56.44 99 GLU A O 1
ATOM 776 N N . LYS A 1 100 ? -22.172 -3.424 -12.812 1 53.97 100 LYS A N 1
ATOM 777 C CA . LYS A 1 100 ? -22.078 -4.852 -12.523 1 53.97 100 LYS A CA 1
ATOM 778 C C . LYS A 1 100 ? -23.406 -5.562 -12.781 1 53.97 100 LYS A C 1
ATOM 780 O O . LYS A 1 100 ? -23.422 -6.773 -13.008 1 53.97 100 LYS A O 1
ATOM 785 N N . LEU A 1 101 ? -24.375 -4.895 -12.383 1 47.84 101 LEU A N 1
ATOM 786 C CA . LEU A 1 101 ? -25.641 -5.586 -12.578 1 47.84 101 LEU A CA 1
ATOM 787 C C . LEU A 1 101 ? -25.875 -5.898 -14.055 1 47.84 101 LEU A C 1
ATOM 789 O O . LEU A 1 101 ? -26.484 -6.914 -14.391 1 47.84 101 LEU A O 1
ATOM 793 N N . ALA A 1 102 ? -25.422 -5.027 -14.82 1 49.75 102 ALA A N 1
ATOM 794 C CA . ALA A 1 102 ? -25.922 -5.289 -16.172 1 49.75 102 ALA A CA 1
ATOM 795 C C . ALA A 1 102 ? -25.078 -6.363 -16.859 1 49.75 102 ALA A C 1
ATOM 797 O O . ALA A 1 102 ? -25.484 -6.918 -17.891 1 49.75 102 ALA A O 1
ATOM 798 N N . SER A 1 103 ? -23.828 -6.371 -16.562 1 47.22 103 SER A N 1
ATOM 799 C CA . SER A 1 103 ? -23.094 -7.305 -17.406 1 47.22 103 SER A CA 1
ATOM 800 C C . SER A 1 103 ? -23.531 -8.742 -17.141 1 47.22 103 SER A C 1
ATOM 802 O O . SER A 1 103 ? -23.141 -9.648 -17.891 1 47.22 103 SER A O 1
ATOM 804 N N . LYS A 1 104 ? -23.906 -9.008 -15.914 1 48.06 104 LYS A N 1
ATOM 805 C CA . LYS A 1 104 ? -24.422 -10.359 -15.719 1 48.06 104 LYS A CA 1
ATOM 806 C C . LYS A 1 104 ? -25.625 -10.625 -16.609 1 48.06 104 LYS A C 1
ATOM 808 O O . LYS A 1 104 ? -26.062 -11.766 -16.766 1 48.06 104 LYS A O 1
ATOM 813 N N . ASN A 1 105 ? -26.219 -9.523 -16.875 1 46.5 105 ASN A N 1
ATOM 814 C CA . ASN A 1 105 ? -27.422 -9.828 -17.641 1 46.5 105 ASN A CA 1
ATOM 815 C C . ASN A 1 105 ? -27.078 -10.148 -19.094 1 46.5 105 ASN A C 1
ATOM 817 O O . ASN A 1 105 ? -27.953 -10.539 -19.875 1 46.5 105 ASN A O 1
ATOM 821 N N . LYS A 1 106 ? -25.938 -9.734 -19.547 1 43.44 106 LYS A N 1
ATOM 822 C CA . LYS A 1 106 ? -25.844 -10.047 -20.969 1 43.44 106 LYS A CA 1
ATOM 823 C C . LYS A 1 106 ? -25.484 -11.508 -21.188 1 43.44 106 LYS A C 1
ATOM 825 O O . LYS A 1 106 ? -25.5 -11.992 -22.328 1 43.44 106 LYS A O 1
ATOM 830 N N . GLY A 1 107 ? -24.859 -12.18 -20.156 1 41 107 GLY A N 1
ATOM 831 C CA . GLY A 1 107 ? -24.547 -13.555 -20.516 1 41 107 GLY A CA 1
ATOM 832 C C . GLY A 1 107 ? -25.766 -14.469 -20.453 1 41 107 GLY A C 1
ATOM 833 O O . GLY A 1 107 ? -25.641 -15.68 -20.656 1 41 107 GLY A O 1
ATOM 834 N N . LYS A 1 108 ? -26.906 -13.969 -19.938 1 35.03 108 LYS A N 1
ATOM 835 C CA . LYS A 1 108 ? -27.953 -14.945 -20.25 1 35.03 108 LYS A CA 1
ATOM 836 C C . LYS A 1 108 ? -28.453 -14.773 -21.672 1 35.03 108 LYS A C 1
ATOM 838 O O . LYS A 1 108 ? -28.562 -13.648 -22.172 1 35.03 108 LYS A O 1
ATOM 843 N N . ALA B 1 1 ? 16.281 23.25 4.039 1 51.84 1 ALA B N 1
ATOM 844 C CA . ALA B 1 1 ? 14.898 23.297 4.48 1 51.84 1 ALA B CA 1
ATOM 845 C C . ALA B 1 1 ? 14.484 21.969 5.109 1 51.84 1 ALA B C 1
ATOM 847 O O . ALA B 1 1 ? 14.812 20.891 4.59 1 51.84 1 ALA B O 1
ATOM 848 N N . ASP B 1 2 ? 14.102 21.938 6.48 1 77.81 2 ASP B N 1
ATOM 849 C CA . ASP B 1 2 ? 14.023 20.797 7.402 1 77.81 2 ASP B CA 1
ATOM 850 C C . ASP B 1 2 ? 12.844 19.891 7.055 1 77.81 2 ASP B C 1
ATOM 852 O O . ASP B 1 2 ? 11.859 20.344 6.477 1 77.81 2 ASP B O 1
ATOM 856 N N . SER B 1 3 ? 13.016 18.641 6.918 1 85.56 3 SER B N 1
ATOM 857 C CA . SER B 1 3 ? 11.953 17.656 6.742 1 85.56 3 SER B CA 1
ATOM 858 C C . SER B 1 3 ? 10.789 17.922 7.688 1 85.56 3 SER B C 1
ATOM 860 O O . SER B 1 3 ? 10.969 18.5 8.758 1 85.56 3 SER B O 1
ATOM 862 N N . PRO B 1 4 ? 9.578 17.688 7.207 1 92.75 4 PRO B N 1
ATOM 863 C CA . PRO B 1 4 ? 8.414 17.875 8.078 1 92.75 4 PRO B CA 1
ATOM 864 C C . PRO B 1 4 ? 8.523 17.094 9.383 1 92.75 4 PRO B C 1
ATOM 866 O O . PRO B 1 4 ? 9.344 16.188 9.5 1 92.75 4 PRO B O 1
ATOM 869 N N . SER B 1 5 ? 7.773 17.609 10.43 1 95.12 5 SER B N 1
ATOM 870 C CA . SER B 1 5 ? 7.688 16.875 11.695 1 95.12 5 SER B CA 1
ATOM 871 C C . SER B 1 5 ? 6.914 15.578 11.531 1 95.12 5 SER B C 1
ATOM 873 O O . SER B 1 5 ? 6.145 15.422 10.578 1 95.12 5 SER B O 1
ATOM 875 N N . ALA B 1 6 ? 7.09 14.672 12.469 1 97.19 6 ALA B N 1
ATOM 876 C CA . ALA B 1 6 ? 6.34 13.422 12.477 1 97.19 6 ALA B CA 1
ATOM 877 C C . ALA B 1 6 ? 4.848 13.68 12.664 1 97.19 6 ALA B C 1
ATOM 879 O O . ALA B 1 6 ? 4.449 14.539 13.453 1 97.19 6 ALA B O 1
ATOM 880 N N . PRO B 1 7 ? 3.99 12.938 11.906 1 98.06 7 PRO B N 1
ATOM 881 C CA . PRO B 1 7 ? 2.551 13.016 12.172 1 98.06 7 PRO B CA 1
ATOM 882 C C . PRO B 1 7 ? 2.199 12.672 13.617 1 98.06 7 PRO B C 1
ATOM 884 O O . PRO B 1 7 ? 2.924 11.914 14.273 1 98.06 7 PRO B O 1
ATOM 887 N N . VAL B 1 8 ? 1.114 13.227 14.117 1 98.12 8 VAL B N 1
ATOM 888 C CA . VAL B 1 8 ? 0.719 13.055 15.508 1 98.12 8 VAL B CA 1
ATOM 889 C C . VAL B 1 8 ? -0.709 12.516 15.578 1 98.12 8 VAL B C 1
ATOM 891 O O . VAL B 1 8 ? -1.436 12.539 14.586 1 98.12 8 VAL B O 1
ATOM 894 N N . ASN B 1 9 ? -1.112 11.922 16.703 1 98.25 9 ASN B N 1
ATOM 895 C CA . ASN B 1 9 ? -2.453 11.406 16.953 1 98.25 9 ASN B CA 1
ATOM 896 C C . ASN B 1 9 ? -2.828 10.312 15.953 1 98.25 9 ASN B C 1
ATOM 898 O O . ASN B 1 9 ? -3.934 10.32 15.406 1 98.25 9 ASN B O 1
ATOM 902 N N . VAL B 1 10 ? -1.862 9.531 15.648 1 98.75 10 VAL B N 1
ATOM 903 C CA . VAL B 1 10 ? -2.16 8.406 14.766 1 98.75 10 VAL B CA 1
ATOM 904 C C . VAL B 1 10 ? -3.158 7.469 15.445 1 98.75 10 VAL B C 1
ATOM 906 O O . VAL B 1 10 ? -2.949 7.051 16.578 1 98.75 10 VAL B O 1
ATOM 909 N N . THR B 1 11 ? -4.277 7.227 14.711 1 98.62 11 THR B N 1
ATOM 910 C CA . THR B 1 11 ? -5.371 6.457 15.281 1 98.62 11 THR B CA 1
ATOM 911 C C . THR B 1 11 ? -5.902 5.441 14.273 1 98.62 11 THR B C 1
ATOM 913 O O . THR B 1 11 ? -6.008 5.734 13.086 1 98.62 11 THR B O 1
ATOM 916 N N . VAL B 1 12 ? -6.195 4.273 14.781 1 98.5 12 VAL B N 1
ATOM 917 C CA . VAL B 1 12 ? -6.836 3.25 13.953 1 98.5 12 VAL B CA 1
ATOM 918 C C . VAL B 1 12 ? -8.344 3.275 14.18 1 98.5 12 VAL B C 1
ATOM 920 O O . VAL B 1 12 ? -8.812 3.203 15.32 1 98.5 12 VAL B O 1
ATOM 923 N N . LYS B 1 13 ? -9.016 3.422 13.047 1 97.94 13 LYS B N 1
ATOM 924 C CA . LYS B 1 13 ? -10.477 3.479 13.078 1 97.94 13 LYS B CA 1
ATOM 925 C C . LYS B 1 13 ? -11.086 2.422 12.164 1 97.94 13 LYS B C 1
ATOM 927 O O . LYS B 1 13 ? -10.391 1.833 11.336 1 97.94 13 LYS B O 1
ATOM 932 N N . HIS B 1 14 ? -12.445 2.133 12.305 1 97.31 14 HIS B N 1
ATOM 933 C CA . HIS B 1 14 ? -13.211 1.205 11.477 1 97.31 14 HIS B CA 1
ATOM 934 C C . HIS B 1 14 ? -12.516 -0.146 11.375 1 97.31 14 HIS B C 1
ATOM 936 O O . HIS B 1 14 ? -12.344 -0.678 10.273 1 97.31 14 HIS B O 1
ATOM 942 N N . LEU B 1 15 ? -12.125 -0.6 12.477 1 97.31 15 LEU B N 1
ATOM 943 C CA . LEU B 1 15 ? -11.359 -1.841 12.539 1 97.31 15 LEU B CA 1
ATOM 944 C C . LEU B 1 15 ? -12.258 -3.047 12.297 1 97.31 15 LEU B C 1
ATOM 946 O O . LEU B 1 15 ? -13.289 -3.199 12.953 1 97.31 15 LEU B O 1
ATOM 950 N N . LYS B 1 16 ? -11.883 -3.824 11.273 1 95.5 16 LYS B N 1
ATOM 951 C CA . LYS B 1 16 ? -12.539 -5.09 10.953 1 95.5 16 LYS B CA 1
ATOM 952 C C . LYS B 1 16 ? -11.539 -6.238 10.945 1 95.5 16 LYS B C 1
ATOM 954 O O . LYS B 1 16 ? -10.375 -6.062 11.336 1 95.5 16 LYS B O 1
ATOM 959 N N . ALA B 1 17 ? -12.07 -7.402 10.578 1 95.81 17 ALA B N 1
ATOM 960 C CA . ALA B 1 17 ? -11.227 -8.594 10.594 1 95.81 17 ALA B CA 1
ATOM 961 C C . ALA B 1 17 ? -10.102 -8.492 9.57 1 95.81 17 ALA B C 1
ATOM 963 O O . ALA B 1 17 ? -9.023 -9.055 9.758 1 95.81 17 ALA B O 1
ATOM 964 N N . ASN B 1 18 ? -10.375 -7.695 8.43 1 94.12 18 ASN B N 1
ATOM 965 C CA . ASN B 1 18 ? -9.398 -7.719 7.344 1 94.12 18 ASN B CA 1
ATOM 966 C C . ASN B 1 18 ? -9.078 -6.312 6.852 1 94.12 18 ASN B C 1
ATOM 968 O O . ASN B 1 18 ? -8.508 -6.145 5.77 1 94.12 18 ASN B O 1
ATOM 972 N N . SER B 1 19 ? -9.578 -5.324 7.656 1 95.31 19 SER B N 1
ATOM 973 C CA . SER B 1 19 ? -9.336 -3.955 7.203 1 95.31 19 SER B CA 1
ATOM 974 C C . SER B 1 19 ? -9.352 -2.977 8.375 1 95.31 19 SER B C 1
ATOM 976 O O . SER B 1 19 ? -9.852 -3.299 9.453 1 95.31 19 SER B O 1
ATOM 978 N N . ALA B 1 20 ? -8.789 -1.883 8.18 1 97.38 20 ALA B N 1
ATOM 979 C CA . ALA B 1 20 ? -8.758 -0.776 9.133 1 97.38 20 ALA B CA 1
ATOM 980 C C . ALA B 1 20 ? -8.477 0.548 8.422 1 97.38 20 ALA B C 1
ATOM 982 O O . ALA B 1 20 ? -8.008 0.564 7.285 1 97.38 20 ALA B O 1
ATOM 983 N N . VAL B 1 21 ? -8.836 1.599 9.086 1 98.12 21 VAL B N 1
ATOM 984 C CA . VAL B 1 21 ? -8.5 2.926 8.578 1 98.12 21 VAL B CA 1
ATOM 985 C C . VAL B 1 21 ? -7.547 3.623 9.547 1 98.12 21 VAL B C 1
ATOM 987 O O . VAL B 1 21 ? -7.816 3.697 10.75 1 98.12 21 VAL B O 1
ATOM 990 N N . VAL B 1 22 ? -6.426 4.043 9.039 1 98.56 22 VAL B N 1
ATOM 991 C CA . VAL B 1 22 ? -5.465 4.816 9.828 1 98.56 22 VAL B CA 1
ATOM 992 C C . VAL B 1 22 ? -5.664 6.305 9.562 1 98.56 22 VAL B C 1
ATOM 994 O O . VAL B 1 22 ? -5.746 6.734 8.414 1 98.56 22 VAL B O 1
ATOM 997 N N . THR B 1 23 ? -5.801 7.117 10.625 1 98.56 23 THR B N 1
ATOM 998 C CA . THR B 1 23 ? -5.91 8.57 10.531 1 98.56 23 THR B CA 1
ATOM 999 C C . THR B 1 23 ? -4.824 9.242 11.367 1 98.56 23 THR B C 1
ATOM 1001 O O . THR B 1 23 ? -4.297 8.656 12.312 1 98.56 23 THR B O 1
ATOM 1004 N N . TRP B 1 24 ? -4.469 10.508 10.992 1 98.44 24 TRP B N 1
ATOM 1005 C CA . TRP B 1 24 ? -3.434 11.234 11.719 1 98.44 24 TRP B CA 1
ATOM 1006 C C . TRP B 1 24 ? -3.576 12.742 11.508 1 98.44 24 TRP B C 1
ATOM 1008 O O . TRP B 1 24 ? -4.391 13.18 10.695 1 98.44 24 TRP B O 1
ATOM 1018 N N . ASP B 1 25 ? -2.852 13.445 12.328 1 97.81 25 ASP B N 1
ATOM 1019 C CA . ASP B 1 25 ? -2.752 14.891 12.18 1 97.81 25 ASP B CA 1
ATOM 1020 C C . ASP B 1 25 ? -1.334 15.305 11.789 1 97.81 25 ASP B C 1
ATOM 1022 O O . ASP B 1 25 ? -0.37 14.609 12.102 1 97.81 25 ASP B O 1
ATOM 1026 N N . VAL B 1 26 ? -1.288 16.312 11.023 1 95.75 26 VAL B N 1
ATOM 1027 C CA . VAL B 1 26 ? -0.011 16.969 10.773 1 95.75 26 VAL B CA 1
ATOM 1028 C C . VAL B 1 26 ? 0.029 18.312 11.508 1 95.75 26 VAL B C 1
ATOM 1030 O O . VAL B 1 26 ? -1.007 18.953 11.695 1 95.75 26 VAL B O 1
ATOM 1033 N N . LEU B 1 27 ? 1.214 18.562 11.953 1 90.81 27 LEU B N 1
ATOM 1034 C CA . LEU B 1 27 ? 1.331 19.812 12.695 1 90.81 27 LEU B CA 1
ATOM 1035 C C . LEU B 1 27 ? 1.039 21 11.797 1 90.81 27 LEU B C 1
ATOM 1037 O O . LEU B 1 27 ? 1.273 20.953 10.594 1 90.81 27 LEU B O 1
ATOM 1041 N N . GLU B 1 28 ? 0.574 22 12.383 1 82.75 28 GLU B N 1
ATOM 1042 C CA . GLU B 1 28 ? 0.105 23.188 11.68 1 82.75 28 GLU B CA 1
ATOM 1043 C C . GLU B 1 28 ? 1.206 23.797 10.805 1 82.75 28 GLU B C 1
ATOM 1045 O O . GLU B 1 28 ? 2.391 23.672 11.133 1 82.75 28 GLU B O 1
ATOM 1050 N N . ASP B 1 29 ? 0.889 24.25 9.562 1 80.06 29 ASP B N 1
ATOM 1051 C CA . ASP B 1 29 ? 1.703 25.062 8.672 1 80.06 29 ASP B CA 1
ATOM 1052 C C . ASP B 1 29 ? 2.658 24.203 7.852 1 80.06 29 ASP B C 1
ATOM 1054 O O . ASP B 1 29 ? 3.424 24.703 7.035 1 80.06 29 ASP B O 1
ATOM 1058 N N . GLU B 1 30 ? 2.604 22.891 8.094 1 83.69 30 GLU B N 1
ATOM 1059 C CA . GLU B 1 30 ? 3.504 22.062 7.293 1 83.69 30 GLU B CA 1
ATOM 1060 C C . GLU B 1 30 ? 2.891 21.734 5.934 1 83.69 30 GLU B C 1
ATOM 1062 O O . GLU B 1 30 ? 1.697 21.438 5.844 1 83.69 30 GLU B O 1
ATOM 1067 N N . VAL B 1 31 ? 3.738 22.031 4.922 1 88.75 31 VAL B N 1
ATOM 106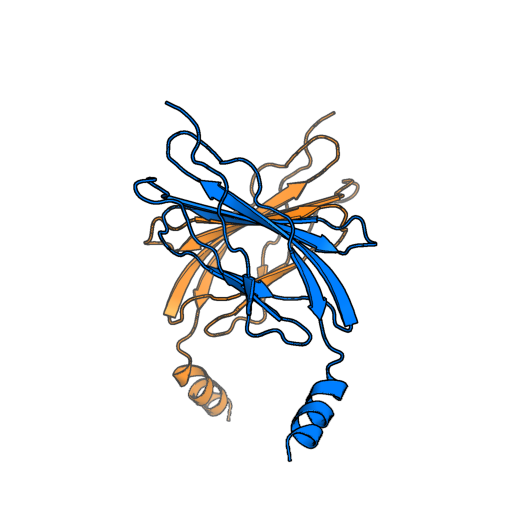8 C CA . VAL B 1 31 ? 3.299 21.688 3.576 1 88.75 31 VAL B CA 1
ATOM 1069 C C . VAL B 1 31 ? 3.58 20.203 3.305 1 88.75 31 VAL B C 1
ATOM 1071 O O . VAL B 1 31 ? 4.734 19.8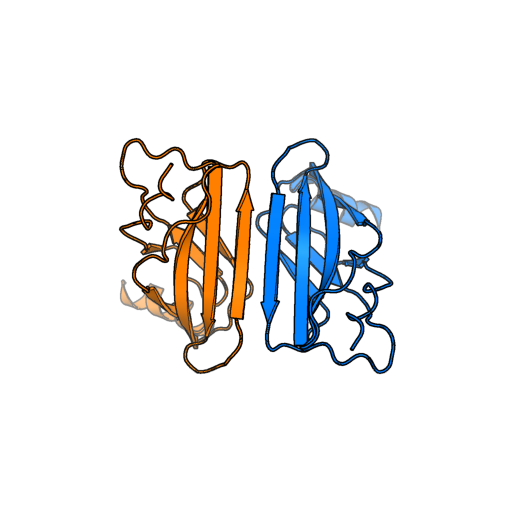12 3.117 1 88.75 31 VAL B O 1
ATOM 1074 N N . VAL B 1 32 ? 2.51 19.453 3.371 1 93.56 32 VAL B N 1
ATOM 1075 C CA . VAL B 1 32 ? 2.607 18.016 3.174 1 93.56 32 VAL B CA 1
ATOM 1076 C C . VAL B 1 32 ? 1.934 17.625 1.858 1 93.56 32 VAL B C 1
ATOM 1078 O O . VAL B 1 32 ? 0.792 18.016 1.601 1 93.56 32 VAL B O 1
ATOM 1081 N N . ILE B 1 33 ? 2.654 16.844 1.021 1 94.69 33 ILE B N 1
ATOM 1082 C CA . ILE B 1 33 ? 2.137 16.5 -0.298 1 94.69 33 ILE B CA 1
ATOM 1083 C C . ILE B 1 33 ? 1.846 15 -0.361 1 94.69 33 ILE B C 1
ATOM 1085 O O . ILE B 1 33 ? 1.558 14.461 -1.432 1 94.69 33 ILE B O 1
ATOM 1089 N N . GLY B 1 34 ? 2.002 14.328 0.665 1 96.12 34 GLY B N 1
ATOM 1090 C CA . GLY B 1 34 ? 1.71 12.898 0.707 1 96.12 34 GLY B CA 1
ATOM 1091 C C . GLY B 1 34 ? 2.033 12.266 2.045 1 96.12 34 GLY B C 1
ATOM 1092 O O . GLY B 1 34 ? 2.324 12.969 3.018 1 96.12 34 GLY B O 1
ATOM 1093 N N . PHE B 1 35 ? 1.951 10.938 2.031 1 97.5 35 PHE B N 1
ATOM 1094 C CA . PHE B 1 35 ? 2.23 10.18 3.246 1 97.5 35 PHE B CA 1
ATOM 1095 C C . PHE B 1 35 ? 2.857 8.828 2.916 1 97.5 35 PHE B C 1
ATOM 1097 O O . PHE B 1 35 ? 2.764 8.359 1.78 1 97.5 35 PHE B O 1
ATOM 1104 N N . ALA B 1 36 ? 3.459 8.305 3.951 1 97.69 36 ALA B N 1
ATOM 1105 C CA . ALA B 1 36 ? 3.951 6.93 3.936 1 97.69 36 ALA B CA 1
ATOM 1106 C C . ALA B 1 36 ? 3.529 6.18 5.195 1 97.69 36 ALA B C 1
ATOM 1108 O O . ALA B 1 36 ? 3.617 6.715 6.305 1 97.69 36 ALA B O 1
ATOM 1109 N N . ILE B 1 37 ? 3.055 4.973 4.988 1 98.06 37 ILE B N 1
ATOM 1110 C CA . ILE B 1 37 ? 2.65 4.129 6.105 1 98.06 37 ILE B CA 1
ATOM 1111 C C . ILE B 1 37 ? 3.453 2.828 6.086 1 98.06 37 ILE B C 1
ATOM 1113 O O . ILE B 1 37 ? 3.549 2.166 5.051 1 98.06 37 ILE B O 1
ATOM 1117 N N . SER B 1 38 ? 4.051 2.572 7.23 1 97.06 38 SER B N 1
ATOM 1118 C CA . SER B 1 38 ? 4.648 1.261 7.457 1 97.06 38 SER B CA 1
ATOM 1119 C C . SER B 1 38 ? 3.746 0.383 8.32 1 97.06 38 SER B C 1
ATOM 1121 O O . SER B 1 38 ? 3.287 0.809 9.383 1 97.06 38 SER B O 1
ATOM 1123 N N . GLN B 1 39 ? 3.49 -0.754 7.734 1 96.5 39 GLN B N 1
ATOM 1124 C CA . GLN B 1 39 ? 2.654 -1.747 8.406 1 96.5 39 GLN B CA 1
ATOM 1125 C C . GLN B 1 39 ? 3.412 -3.055 8.609 1 96.5 39 GLN B C 1
ATOM 1127 O O . GLN B 1 39 ? 4 -3.592 7.664 1 96.5 39 GLN B O 1
ATOM 1132 N N . GLN B 1 40 ? 3.355 -3.547 9.875 1 95.25 40 GLN B N 1
ATOM 1133 C CA . GLN B 1 40 ? 4.012 -4.816 10.164 1 95.25 40 GLN B CA 1
ATOM 1134 C C . GLN B 1 40 ? 3.174 -5.672 11.109 1 95.25 40 GLN B C 1
ATOM 1136 O O . GLN B 1 40 ? 2.469 -5.141 11.969 1 95.25 40 GLN B O 1
ATOM 1141 N N . LYS B 1 41 ? 3.326 -7.016 10.859 1 92.5 41 LYS B N 1
ATOM 1142 C CA . LYS B 1 41 ? 2.797 -7.938 11.859 1 92.5 41 LYS B CA 1
ATOM 1143 C C . LYS B 1 41 ? 3.742 -8.055 13.055 1 92.5 41 LYS B C 1
ATOM 1145 O O . LYS B 1 41 ? 4.965 -8.062 12.883 1 92.5 41 LYS B O 1
ATOM 1150 N N . LYS B 1 42 ? 3.314 -8.008 14.258 1 87.19 42 LYS B N 1
ATOM 1151 C CA . LYS B 1 42 ? 4.145 -7.98 15.461 1 87.19 42 LYS B CA 1
ATOM 1152 C C . LYS B 1 42 ? 5.094 -9.172 15.5 1 87.19 42 LYS B C 1
ATOM 1154 O O . LYS B 1 42 ? 6.262 -9.031 15.867 1 87.19 42 LYS B O 1
ATOM 1159 N N . ASP B 1 43 ? 4.742 -10.344 15.023 1 79.25 43 ASP B N 1
ATOM 1160 C CA . ASP B 1 43 ? 5.59 -11.523 15.195 1 79.25 43 ASP B CA 1
ATOM 1161 C C . ASP B 1 43 ? 6.062 -12.062 13.852 1 79.25 43 ASP B C 1
ATOM 1163 O O . ASP B 1 43 ? 6.551 -13.188 13.766 1 79.25 43 ASP B O 1
ATOM 1167 N N . VAL B 1 44 ? 5.875 -11.328 12.883 1 74.44 44 VAL B N 1
ATOM 1168 C CA . VAL B 1 44 ? 6.266 -11.781 11.547 1 74.44 44 VAL B CA 1
ATOM 1169 C C . VAL B 1 44 ? 7.07 -10.688 10.852 1 74.44 44 VAL B C 1
ATOM 1171 O O . VAL B 1 44 ? 6.754 -9.5 10.969 1 74.44 44 VAL B O 1
ATOM 1174 N N . ARG B 1 45 ? 8.07 -11.109 10.234 1 77.75 45 ARG B N 1
ATOM 1175 C CA . ARG B 1 45 ? 8.969 -10.156 9.602 1 77.75 45 ARG B CA 1
ATOM 1176 C C . ARG B 1 45 ? 8.398 -9.641 8.289 1 77.75 45 ARG B C 1
ATOM 1178 O O . ARG B 1 45 ? 9.133 -9.148 7.43 1 77.75 45 ARG B O 1
ATOM 1185 N N . MET B 1 46 ? 7.137 -9.648 8.109 1 79.06 46 MET B N 1
ATOM 1186 C CA . MET B 1 46 ? 6.578 -9.07 6.891 1 79.06 46 MET B CA 1
ATOM 1187 C C . MET B 1 46 ? 6.34 -7.574 7.055 1 79.06 46 MET B C 1
ATOM 1189 O O . MET B 1 46 ? 5.742 -7.145 8.039 1 79.06 46 MET B O 1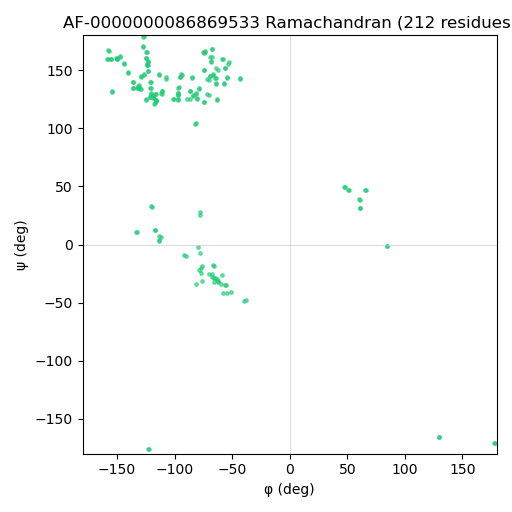
ATOM 1193 N N . LEU B 1 47 ? 6.926 -6.895 6.125 1 91.62 47 LEU B N 1
ATOM 1194 C CA . LEU B 1 47 ? 6.789 -5.441 6.145 1 91.62 47 LEU B CA 1
ATOM 1195 C C . LEU B 1 47 ? 6.043 -4.949 4.91 1 91.62 47 LEU B C 1
ATOM 1197 O O . LEU B 1 47 ? 6.355 -5.352 3.789 1 91.62 47 LEU B O 1
ATOM 1201 N N . ARG B 1 48 ? 4.988 -4.258 5.188 1 94.19 48 ARG B N 1
ATOM 1202 C CA . ARG B 1 48 ? 4.258 -3.598 4.109 1 94.19 48 ARG B CA 1
ATOM 1203 C C . ARG B 1 48 ? 4.402 -2.082 4.199 1 94.19 48 ARG B C 1
ATOM 1205 O O . ARG B 1 48 ? 4.258 -1.502 5.277 1 94.19 48 ARG B O 1
ATOM 1212 N N . PHE B 1 49 ? 4.723 -1.488 3.006 1 95.69 49 PHE B N 1
ATOM 1213 C CA . PHE B 1 49 ? 4.844 -0.041 2.887 1 95.69 49 PHE B CA 1
ATOM 1214 C C . PHE B 1 49 ? 3.838 0.507 1.883 1 95.69 49 PHE B C 1
ATOM 1216 O O . PHE B 1 49 ? 3.711 -0.016 0.774 1 95.69 49 PHE B O 1
ATOM 1223 N N . ILE B 1 50 ? 3.092 1.483 2.332 1 96.44 50 ILE B N 1
ATOM 1224 C CA . ILE B 1 50 ? 2.16 2.193 1.461 1 96.44 50 ILE B CA 1
ATOM 1225 C C . ILE B 1 50 ? 2.537 3.672 1.398 1 96.44 50 ILE B C 1
ATOM 1227 O O . ILE B 1 50 ? 2.689 4.324 2.434 1 96.44 50 ILE B O 1
ATOM 1231 N N . GLN B 1 51 ? 2.693 4.105 0.194 1 95.88 51 GLN B N 1
ATOM 1232 C CA . GLN B 1 51 ? 3.021 5.516 -0.004 1 95.88 51 GLN B CA 1
ATOM 1233 C C . GLN B 1 51 ? 2.107 6.152 -1.048 1 95.88 51 GLN B C 1
ATOM 1235 O O . GLN B 1 51 ? 1.804 5.535 -2.072 1 95.88 51 GLN B O 1
ATOM 1240 N N . GLU B 1 52 ? 1.663 7.336 -0.672 1 95.12 52 GLU B N 1
ATOM 1241 C CA . GLU B 1 52 ? 0.911 8.141 -1.631 1 95.12 52 GLU B CA 1
ATOM 1242 C C . GLU B 1 52 ? 1.468 9.555 -1.719 1 95.12 52 GLU B C 1
ATOM 1244 O O . GLU B 1 52 ? 1.788 10.164 -0.697 1 95.12 52 GLU B O 1
ATOM 1249 N N . VAL B 1 53 ? 1.599 9.945 -3.01 1 94 53 VAL B N 1
ATOM 1250 C CA . VAL B 1 53 ? 2.094 11.297 -3.225 1 94 53 VAL B CA 1
ATOM 1251 C C . VAL B 1 53 ? 1.091 12.086 -4.062 1 94 53 VAL B C 1
ATOM 1253 O O . VAL B 1 53 ? 0.234 11.508 -4.73 1 94 53 VAL B O 1
ATOM 1256 N N . ASN B 1 54 ? 1.188 13.422 -3.934 1 92.38 54 ASN B N 1
ATOM 1257 C CA . ASN B 1 54 ? 0.28 14.367 -4.578 1 92.38 54 ASN B CA 1
ATOM 1258 C C . ASN B 1 54 ? -1.138 14.242 -4.023 1 92.38 54 ASN B C 1
ATOM 1260 O O . ASN B 1 54 ? -2.098 14.141 -4.789 1 92.38 54 ASN B O 1
ATOM 1264 N N . THR B 1 55 ? -1.176 14.211 -2.764 1 89.75 55 THR B N 1
ATOM 1265 C CA . THR B 1 55 ? -2.439 14.156 -2.039 1 89.75 55 THR B CA 1
ATOM 1266 C C . THR B 1 55 ? -2.354 14.961 -0.743 1 89.75 55 THR B C 1
ATOM 1268 O O . THR B 1 55 ? -1.263 15.164 -0.202 1 89.75 55 THR B O 1
ATOM 1271 N N . THR B 1 56 ? -3.52 15.383 -0.315 1 87.88 56 THR B N 1
ATOM 1272 C CA . THR B 1 56 ? -3.594 16.078 0.967 1 87.88 56 THR B CA 1
ATOM 1273 C C . THR B 1 56 ? -4.352 15.227 1.99 1 87.88 56 THR B C 1
ATOM 1275 O O . THR B 1 56 ? -4.594 15.68 3.113 1 87.88 56 THR B O 1
ATOM 1278 N N . THR B 1 57 ? -4.672 14.047 1.626 1 90.06 57 THR B N 1
ATOM 1279 C CA . THR B 1 57 ? -5.418 13.148 2.498 1 90.06 57 THR B CA 1
ATOM 1280 C C . THR B 1 57 ? -4.609 12.797 3.742 1 90.06 57 THR B C 1
ATOM 1282 O O . THR B 1 57 ? -3.387 12.648 3.672 1 90.06 57 THR B O 1
ATOM 1285 N N . ARG B 1 58 ? -5.355 12.672 4.914 1 95.44 58 ARG B N 1
ATOM 1286 C CA . ARG B 1 58 ? -4.719 12.352 6.188 1 95.44 58 ARG B CA 1
ATOM 1287 C C . ARG B 1 58 ? -5.277 11.055 6.77 1 95.44 58 ARG B C 1
ATOM 1289 O O . ARG B 1 58 ? -5.496 10.953 7.977 1 95.44 58 ARG B O 1
ATOM 1296 N N . SER B 1 59 ? -5.594 10.211 5.898 1 96.94 59 SER B N 1
ATOM 1297 C CA . SER B 1 59 ? -6.062 8.875 6.242 1 96.94 59 SER B CA 1
ATOM 1298 C C . SER B 1 59 ? -5.703 7.867 5.156 1 96.94 59 SER B C 1
ATOM 1300 O O . SER B 1 59 ? -5.422 8.25 4.02 1 96.94 59 SER B O 1
ATOM 1302 N N . CYS B 1 60 ? -5.719 6.652 5.562 1 95.94 60 CYS B N 1
ATOM 1303 C CA . CYS B 1 60 ? -5.418 5.57 4.633 1 95.94 60 CYS B CA 1
ATOM 1304 C C . CYS B 1 60 ? -6.078 4.27 5.074 1 95.94 60 CYS B C 1
ATOM 1306 O O . CYS B 1 60 ? -5.953 3.867 6.234 1 95.94 60 CYS B O 1
ATOM 1308 N N . ALA B 1 61 ? -6.711 3.688 4.121 1 95 61 ALA B N 1
ATOM 1309 C CA . ALA B 1 61 ? -7.289 2.375 4.398 1 95 61 ALA B CA 1
ATOM 1310 C C . ALA B 1 61 ? -6.234 1.276 4.277 1 95 61 ALA B C 1
ATOM 1312 O O . ALA B 1 61 ? -5.469 1.246 3.312 1 95 61 ALA B O 1
ATOM 1313 N N . LEU B 1 62 ? -6.168 0.448 5.258 1 95.56 62 LEU B N 1
ATOM 1314 C CA . LEU B 1 62 ? -5.398 -0.792 5.223 1 95.56 62 LEU B CA 1
ATOM 1315 C C . LEU B 1 62 ? -6.293 -1.977 4.875 1 95.56 62 LEU B C 1
ATOM 1317 O O . LEU B 1 62 ? -7.371 -2.139 5.457 1 95.56 62 LEU B O 1
ATOM 1321 N N . TRP B 1 63 ? -5.781 -2.73 3.895 1 92.06 63 TRP B N 1
ATOM 1322 C CA . TRP B 1 63 ? -6.59 -3.861 3.447 1 92.06 63 TRP B CA 1
ATOM 1323 C C . TRP B 1 63 ? -5.777 -5.152 3.475 1 92.06 63 TRP B C 1
ATOM 1325 O O . TRP B 1 63 ? -4.586 -5.137 3.791 1 92.06 63 TRP B O 1
ATOM 1335 N N . ASP B 1 64 ? -6.477 -6.293 3.275 1 90.44 64 ASP B N 1
ATOM 1336 C CA . ASP B 1 64 ? -5.867 -7.617 3.203 1 90.44 64 ASP B CA 1
ATOM 1337 C C . ASP B 1 64 ? -5.156 -7.965 4.512 1 90.44 64 ASP B C 1
ATOM 1339 O O . ASP B 1 64 ? -4.086 -8.57 4.496 1 90.44 64 ASP B O 1
ATOM 1343 N N . LEU B 1 65 ? -5.684 -7.453 5.578 1 93.19 65 LEU B N 1
ATOM 1344 C CA . LEU B 1 65 ? -5.168 -7.832 6.891 1 93.19 65 LEU B CA 1
ATOM 1345 C C . LEU B 1 65 ? -5.621 -9.234 7.266 1 93.19 65 LEU B C 1
ATOM 1347 O O . LEU B 1 65 ? -6.645 -9.719 6.77 1 93.19 65 LEU B O 1
ATOM 1351 N N . GLU B 1 66 ? -4.816 -9.891 8.023 1 92.5 66 GLU B N 1
ATOM 1352 C CA . GLU B 1 66 ? -5.203 -11.195 8.547 1 92.5 66 GLU B CA 1
ATOM 1353 C C . GLU B 1 66 ? -6.016 -11.055 9.836 1 92.5 66 GLU B C 1
ATOM 1355 O O . GLU B 1 66 ? -5.719 -10.195 10.664 1 92.5 66 GLU B O 1
ATOM 1360 N N . GLU B 1 67 ? -6.965 -11.922 9.984 1 94.5 67 GLU B N 1
ATOM 1361 C CA . GLU B 1 67 ? -7.77 -11.883 11.195 1 94.5 67 GLU B CA 1
ATOM 1362 C C . GLU B 1 67 ? -6.945 -12.289 12.422 1 94.5 67 GLU B C 1
ATOM 1364 O O . GLU B 1 67 ? -5.926 -12.969 12.289 1 94.5 67 GLU B O 1
ATOM 1369 N N . ASP B 1 68 ? -7.438 -11.828 13.57 1 95.25 68 ASP B N 1
ATOM 1370 C CA . ASP B 1 68 ? -6.859 -12.195 14.859 1 95.25 68 ASP B CA 1
ATOM 1371 C C . ASP B 1 68 ? -5.34 -12.047 14.844 1 95.25 68 ASP B C 1
ATOM 1373 O O . ASP B 1 68 ? -4.617 -12.961 15.242 1 95.25 68 ASP B O 1
ATOM 1377 N N . THR B 1 69 ? -4.898 -10.914 14.398 1 95.25 69 THR B N 1
ATOM 1378 C CA . THR B 1 69 ? -3.473 -10.68 14.195 1 95.25 69 THR B CA 1
ATOM 1379 C C . THR B 1 69 ? -3.074 -9.297 14.711 1 95.25 69 THR B C 1
ATOM 1381 O O . THR B 1 69 ? -3.797 -8.32 14.492 1 95.25 69 THR B O 1
ATOM 1384 N N . GLU B 1 70 ? -2.016 -9.281 15.398 1 96.31 70 GLU B N 1
ATOM 1385 C CA . GLU B 1 70 ? -1.512 -8.016 15.922 1 96.31 70 GLU B CA 1
ATOM 1386 C C . GLU B 1 70 ? -0.623 -7.309 14.906 1 96.31 70 GLU B C 1
ATOM 1388 O O . GLU B 1 70 ? 0.281 -7.918 14.328 1 96.31 70 GLU B O 1
ATOM 1393 N N . TYR B 1 71 ? -0.92 -6.02 14.734 1 97.5 71 TYR B N 1
ATOM 1394 C CA . TYR B 1 71 ? -0.168 -5.195 13.797 1 97.5 71 TYR B CA 1
ATOM 1395 C C . TYR B 1 71 ? 0.428 -3.979 14.492 1 97.5 71 TYR B C 1
ATOM 1397 O O . TYR B 1 71 ? -0.08 -3.537 15.523 1 97.5 71 TYR B O 1
ATOM 1405 N N . ILE B 1 72 ? 1.529 -3.445 13.93 1 97.25 72 ILE B N 1
ATOM 1406 C CA . ILE B 1 72 ? 2.109 -2.154 14.281 1 97.25 72 ILE B CA 1
ATOM 1407 C C . ILE B 1 72 ? 2.139 -1.245 13.062 1 97.25 72 ILE B C 1
ATOM 1409 O O . ILE B 1 72 ? 2.541 -1.669 11.977 1 97.25 72 ILE B O 1
ATOM 1413 N N . VAL B 1 73 ? 1.726 -0.007 13.266 1 98.06 73 VAL B N 1
ATOM 1414 C CA . VAL B 1 73 ? 1.761 0.928 12.148 1 98.06 73 VAL B CA 1
ATOM 1415 C C . VAL B 1 73 ? 2.479 2.209 12.562 1 98.06 73 VAL B C 1
ATOM 1417 O O . VAL B 1 73 ? 2.402 2.619 13.727 1 98.06 73 VAL B O 1
ATOM 1420 N N . HIS B 1 74 ? 3.225 2.75 11.531 1 98.25 74 HIS B N 1
ATOM 1421 C CA . HIS B 1 74 ? 3.842 4.07 11.578 1 98.25 74 HIS B CA 1
ATOM 1422 C C . HIS B 1 74 ? 3.43 4.914 10.375 1 98.25 74 HIS B C 1
ATOM 1424 O O . HIS B 1 74 ? 3.258 4.387 9.273 1 98.25 74 HIS B O 1
ATOM 1430 N N . VAL B 1 75 ? 3.324 6.203 10.688 1 98.62 75 VAL B N 1
ATOM 1431 C CA . VAL B 1 75 ? 3.016 7.121 9.602 1 98.62 75 VAL B CA 1
ATOM 1432 C C . VAL B 1 75 ? 4.129 8.164 9.469 1 98.62 75 VAL B C 1
ATOM 1434 O O . VAL B 1 75 ? 4.66 8.641 10.477 1 98.62 75 VAL B O 1
ATOM 1437 N N . GLN B 1 76 ? 4.477 8.477 8.227 1 98.31 76 GLN B N 1
ATOM 1438 C CA . GLN B 1 76 ? 5.371 9.586 7.914 1 98.31 76 GLN B CA 1
ATOM 1439 C C . GLN B 1 76 ? 4.707 10.578 6.965 1 98.31 76 GLN B C 1
ATOM 1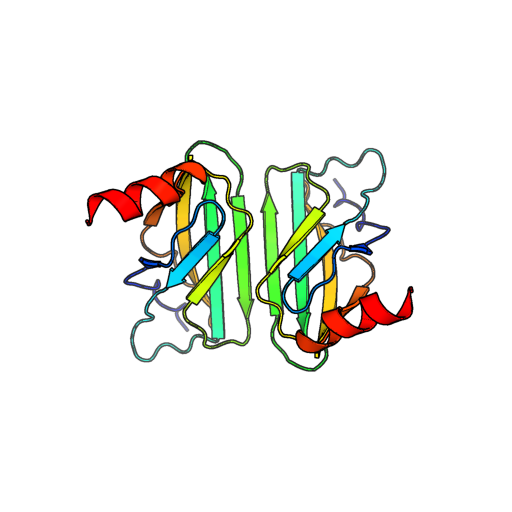441 O O . GLN B 1 76 ? 3.883 10.188 6.133 1 98.31 76 GLN B O 1
ATOM 1446 N N . ALA B 1 77 ? 5.113 11.828 7.121 1 97.31 77 ALA B N 1
ATOM 1447 C CA . ALA B 1 77 ? 4.691 12.867 6.184 1 97.31 77 ALA B CA 1
ATOM 1448 C C . ALA B 1 77 ? 5.727 13.062 5.078 1 97.31 77 ALA B C 1
ATOM 1450 O O . ALA B 1 77 ? 6.93 12.914 5.312 1 97.31 77 ALA B O 1
ATOM 1451 N N . ILE B 1 78 ? 5.238 13.383 3.928 1 96.19 78 ILE B N 1
ATOM 1452 C CA . ILE B 1 78 ? 6.113 13.648 2.789 1 96.19 78 ILE B CA 1
ATOM 1453 C C . ILE B 1 78 ? 5.945 15.094 2.34 1 96.19 78 ILE B C 1
ATOM 1455 O O . ILE B 1 78 ? 4.824 15.57 2.15 1 96.19 78 ILE B O 1
ATOM 1459 N N . SER B 1 79 ? 7.027 15.781 2.195 1 94.88 79 SER B N 1
ATOM 1460 C CA . SER B 1 79 ? 7.082 17.125 1.629 1 94.88 79 SER B CA 1
ATOM 1461 C C . SER B 1 79 ? 8.094 17.203 0.494 1 94.88 79 SER B C 1
ATOM 1463 O O . SER B 1 79 ? 8.719 16.203 0.136 1 94.88 79 SER B O 1
ATOM 1465 N N . ILE B 1 80 ? 8.148 18.422 -0.065 1 92.5 80 ILE B N 1
ATOM 1466 C CA . ILE B 1 80 ? 9.125 18.625 -1.129 1 92.5 80 ILE B CA 1
ATOM 1467 C C . ILE B 1 80 ? 10.539 18.5 -0.562 1 92.5 80 ILE B C 1
ATOM 1469 O O . ILE B 1 80 ? 11.5 18.281 -1.308 1 92.5 80 ILE B O 1
ATOM 1473 N N . GLN B 1 81 ? 10.633 18.625 0.757 1 92.06 81 GLN B N 1
ATOM 1474 C CA . GLN B 1 81 ? 11.93 18.562 1.434 1 92.06 81 GLN B CA 1
ATOM 1475 C C . GLN B 1 81 ? 12.266 17.125 1.834 1 92.06 81 GLN B C 1
ATOM 1477 O O . GLN B 1 81 ? 13.375 16.844 2.297 1 92.06 81 GLN B O 1
ATOM 1482 N N . GLY B 1 82 ? 11.344 16.219 1.724 1 93.56 82 GLY B N 1
ATOM 1483 C CA . GLY B 1 82 ? 11.602 14.836 2.086 1 93.56 82 GLY B CA 1
ATOM 1484 C C . GLY B 1 82 ? 10.547 14.258 3.012 1 93.56 82 GLY B C 1
ATOM 1485 O O . GLY B 1 82 ? 9.445 14.805 3.131 1 93.56 82 GLY B O 1
ATOM 1486 N N . GLN B 1 83 ? 10.914 13.102 3.596 1 95.69 83 GLN B N 1
ATOM 1487 C CA . GLN B 1 83 ? 10.008 12.406 4.508 1 95.69 83 GLN B CA 1
ATOM 1488 C C . GLN B 1 83 ? 10.305 12.773 5.961 1 95.69 83 GLN B C 1
ATOM 1490 O O . GLN B 1 83 ? 11.461 12.977 6.332 1 95.69 83 GLN B O 1
ATOM 1495 N N . SER B 1 84 ? 9.32 12.859 6.719 1 97.56 84 SER B N 1
ATOM 1496 C CA . SER B 1 84 ? 9.453 13.109 8.148 1 97.56 84 SER B CA 1
ATOM 1497 C C . SER B 1 84 ? 9.953 11.875 8.891 1 97.56 84 SER B C 1
ATOM 1499 O O . SER B 1 84 ? 9.977 10.781 8.328 1 97.56 84 SER B O 1
ATOM 1501 N N . PRO B 1 85 ? 10.391 12.102 10.211 1 97.06 85 PRO B N 1
ATOM 1502 C CA . PRO B 1 85 ? 10.523 10.914 11.055 1 97.06 85 PRO B CA 1
ATOM 1503 C C . PRO B 1 85 ? 9.203 10.148 11.195 1 97.06 85 PRO B C 1
ATOM 1505 O O . PRO B 1 85 ? 8.133 10.703 10.938 1 97.06 85 PRO B O 1
ATOM 1508 N N . ALA B 1 86 ? 9.328 8.906 11.57 1 98.19 86 ALA B N 1
ATOM 1509 C CA . ALA B 1 86 ? 8.141 8.094 11.812 1 98.19 86 ALA B CA 1
ATOM 1510 C C . ALA B 1 86 ? 7.367 8.609 13.031 1 98.19 86 ALA B C 1
ATOM 1512 O O . ALA B 1 86 ? 7.965 9.078 14 1 98.19 86 ALA B O 1
ATOM 1513 N N . SER B 1 87 ? 6.066 8.469 12.961 1 98.69 87 SER B N 1
ATOM 1514 C CA . SER B 1 87 ? 5.215 8.742 14.109 1 98.69 87 SER B CA 1
ATOM 1515 C C . SER B 1 87 ? 5.441 7.719 15.219 1 98.69 87 SER B C 1
ATOM 1517 O O . SER B 1 87 ? 6.113 6.707 15.008 1 98.69 87 SER B O 1
ATOM 1519 N N . GLU B 1 88 ? 4.863 8.07 16.438 1 98 88 GLU B N 1
ATOM 1520 C CA . GLU B 1 88 ? 4.773 7.02 17.453 1 98 88 GLU B CA 1
ATOM 1521 C C . GLU B 1 88 ? 4.051 5.789 16.906 1 98 88 GLU B C 1
ATOM 1523 O O . GLU B 1 88 ? 3.086 5.918 16.156 1 98 88 GLU B O 1
ATOM 1528 N N . PRO B 1 89 ? 4.5 4.613 17.312 1 97.62 89 PRO B N 1
ATOM 1529 C CA . PRO B 1 89 ? 3.834 3.396 16.844 1 97.62 89 PRO B CA 1
ATOM 1530 C C . PRO B 1 89 ? 2.43 3.232 17.422 1 97.62 89 PRO B C 1
ATOM 1532 O O . PRO B 1 89 ? 2.186 3.594 18.578 1 97.62 89 PRO B O 1
ATOM 1535 N N . VAL B 1 90 ? 1.556 2.68 16.578 1 98.31 90 VAL B N 1
ATOM 1536 C CA . VAL B 1 90 ? 0.226 2.295 17.047 1 98.31 90 VAL B CA 1
ATOM 1537 C C . VAL B 1 90 ? 0.047 0.785 16.906 1 98.31 90 VAL B C 1
ATOM 1539 O O . VAL B 1 90 ? 0.209 0.235 15.812 1 98.31 90 VAL B O 1
ATOM 1542 N N . LEU B 1 91 ? -0.206 0.21 17.969 1 97.38 91 LEU B N 1
ATOM 1543 C CA . LEU B 1 91 ? -0.477 -1.224 18 1 97.38 91 LEU B CA 1
ATOM 1544 C C . LEU B 1 91 ? -1.978 -1.494 17.984 1 97.38 91 LEU B C 1
ATOM 1546 O O . LEU B 1 91 ? -2.74 -0.825 18.688 1 97.38 91 LEU B O 1
ATOM 1550 N N . PHE B 1 92 ? -2.342 -2.494 17.125 1 97.75 92 PHE B N 1
ATOM 1551 C CA . PHE B 1 92 ? -3.738 -2.908 17.125 1 97.75 92 PHE B CA 1
ATOM 1552 C C . PHE B 1 92 ? -3.869 -4.379 16.75 1 97.75 92 PHE B C 1
ATOM 1554 O O . PHE B 1 92 ? -2.957 -4.957 16.156 1 97.75 92 PHE B O 1
ATOM 1561 N N . LYS B 1 93 ? -5.008 -4.984 17.109 1 97.12 93 LYS B N 1
ATOM 1562 C CA . LYS B 1 93 ? -5.293 -6.379 16.797 1 97.12 93 LYS B CA 1
ATOM 1563 C C . LYS B 1 93 ? -6.613 -6.516 16.031 1 97.12 93 LYS B C 1
ATOM 1565 O O . LYS B 1 93 ? -7.637 -5.984 16.469 1 97.12 93 LYS B O 1
ATOM 1570 N N . THR B 1 94 ? -6.508 -7.18 14.859 1 97.12 94 THR B N 1
ATOM 1571 C CA . THR B 1 94 ? -7.742 -7.414 14.117 1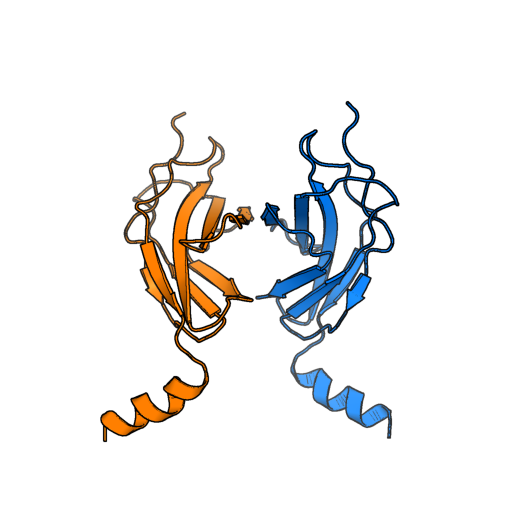 97.12 94 THR B CA 1
ATOM 1572 C C . THR B 1 94 ? -8.602 -8.461 14.812 1 97.12 94 THR B C 1
ATOM 1574 O O . THR B 1 94 ? -8.086 -9.43 15.367 1 97.12 94 THR B O 1
ATOM 1577 N N . PRO B 1 95 ? -9.93 -8.227 14.773 1 96.31 95 PRO B N 1
ATOM 1578 C CA . PRO B 1 95 ? -10.812 -9.203 15.406 1 96.31 95 PRO B CA 1
ATOM 1579 C C . PRO B 1 95 ? -10.977 -10.477 14.578 1 96.31 95 PRO B C 1
ATOM 1581 O O . PRO B 1 95 ? -10.594 -10.508 13.406 1 96.31 95 PRO B O 1
ATOM 1584 N N . ARG B 1 96 ? -11.523 -11.523 15.211 1 92.5 96 ARG B N 1
ATOM 1585 C CA . ARG B 1 96 ? -11.898 -12.734 14.484 1 92.5 96 ARG B CA 1
ATOM 1586 C C . ARG B 1 96 ? -13.242 -12.562 13.797 1 92.5 96 ARG B C 1
ATOM 1588 O O . ARG B 1 96 ? -14.164 -11.969 14.359 1 92.5 96 ARG B O 1
ATOM 1595 N N . GLU B 1 97 ? -13.328 -12.805 12.438 1 78.75 97 GLU B N 1
ATOM 1596 C CA . GLU B 1 97 ? -14.57 -12.641 11.688 1 78.75 97 GLU B CA 1
ATOM 1597 C C . GLU B 1 97 ? -15.766 -13.133 12.484 1 78.75 97 GLU B C 1
ATOM 1599 O O . GLU B 1 97 ? -16.844 -12.531 12.445 1 78.75 97 GLU B O 1
ATOM 1604 N N . ALA B 1 98 ? -15.828 -14.234 13.078 1 65.44 98 ALA B N 1
ATOM 1605 C CA . ALA B 1 98 ? -16.969 -14.75 13.828 1 65.44 98 ALA B CA 1
ATOM 1606 C C . ALA B 1 98 ? -17.297 -13.844 15.016 1 65.44 98 ALA B C 1
ATOM 1608 O O . ALA B 1 98 ? -18.453 -13.758 15.438 1 65.44 98 ALA B O 1
ATOM 1609 N N . GLU B 1 99 ? -16.469 -13.281 15.547 1 58.34 99 GLU B N 1
ATOM 1610 C CA . GLU B 1 99 ? -16.688 -12.516 16.766 1 58.34 99 GLU B CA 1
ATOM 1611 C C . GLU B 1 99 ? -17.562 -11.289 16.5 1 58.34 99 GLU B C 1
ATOM 1613 O O . GLU B 1 99 ? -18 -10.625 17.438 1 58.34 99 GLU B O 1
ATOM 1618 N N . LYS B 1 100 ? -17.625 -10.75 15.344 1 53.03 100 LYS B N 1
ATOM 1619 C CA . LYS B 1 100 ? -18.5 -9.602 15.109 1 53.03 100 LYS B CA 1
ATOM 1620 C C . LYS B 1 100 ? -19.938 -9.898 15.523 1 53.03 100 LYS B C 1
ATOM 1622 O O . LYS B 1 100 ? -20.703 -8.984 15.805 1 53.03 100 LYS B O 1
ATOM 1627 N N . LEU B 1 101 ? -20.422 -11.031 15.227 1 47.69 101 LEU B N 1
ATOM 1628 C CA . LEU B 1 101 ? -21.797 -11.336 15.602 1 47.69 101 LEU B CA 1
ATOM 1629 C C . LEU B 1 101 ? -22 -11.203 17.109 1 47.69 101 LEU B C 1
ATOM 1631 O O . LEU B 1 101 ? -23.094 -10.867 17.562 1 47.69 101 LEU B O 1
ATOM 1635 N N . ALA B 1 102 ? -21.078 -11.664 17.812 1 47.19 102 ALA B N 1
ATOM 1636 C CA . ALA B 1 102 ? -21.438 -11.703 19.234 1 47.19 102 ALA B CA 1
ATOM 1637 C C . ALA B 1 102 ? -21.359 -10.312 19.859 1 47.19 102 ALA B C 1
ATOM 1639 O O . ALA B 1 102 ? -21.906 -10.078 20.938 1 47.19 102 ALA B O 1
ATOM 1640 N N . SER B 1 103 ? -20.453 -9.508 19.359 1 46.75 103 SER B N 1
ATOM 1641 C CA . SER B 1 103 ? -20.375 -8.258 20.125 1 46.75 103 SER B CA 1
ATOM 1642 C C . SER B 1 103 ? -21.641 -7.426 19.953 1 46.75 103 SER B C 1
ATOM 1644 O O . SER B 1 103 ? -21.781 -6.379 20.594 1 46.75 103 SER B O 1
ATOM 1646 N N . LYS B 1 104 ? -22.297 -7.582 18.828 1 45.41 104 LYS B N 1
ATOM 1647 C CA . LYS B 1 104 ? -23.562 -6.859 18.719 1 45.41 104 LYS B CA 1
ATOM 1648 C C . LYS B 1 104 ? -24.562 -7.352 19.766 1 45.41 104 LYS B C 1
ATOM 1650 O O . LYS B 1 104 ? -25.531 -6.656 20.078 1 45.41 104 LYS B O 1
ATOM 1655 N N . ASN B 1 105 ? -24.438 -8.555 20.109 1 43.59 105 ASN B N 1
ATOM 1656 C CA . ASN B 1 105 ? -25.484 -9.023 21.031 1 43.59 105 ASN B CA 1
ATOM 1657 C C . ASN B 1 105 ? -25.234 -8.523 22.453 1 43.59 105 ASN B C 1
ATOM 1659 O O . ASN B 1 105 ? -26.062 -8.75 23.344 1 43.59 105 ASN B O 1
ATOM 1663 N N . LYS B 1 106 ? -24.016 -8.203 22.844 1 41.41 106 LYS B N 1
ATOM 1664 C CA . LYS B 1 106 ? -23.984 -7.883 24.266 1 41.41 106 LYS B CA 1
ATOM 1665 C C . LYS B 1 106 ? -24.562 -6.496 24.531 1 41.41 106 LYS B C 1
ATOM 1667 O O . LYS B 1 106 ? -24.703 -6.094 25.688 1 41.41 106 LYS B O 1
ATOM 1672 N N . GLY B 1 107 ? -24.609 -5.699 23.438 1 38.31 107 GLY B N 1
ATOM 1673 C CA . GLY B 1 107 ? -25.25 -4.469 23.875 1 38.31 107 GLY B CA 1
ATOM 1674 C C . GLY B 1 107 ? -26.766 -4.578 23.953 1 38.31 107 GLY B C 1
ATOM 1675 O O . GLY B 1 107 ? -27.453 -3.58 24.172 1 38.31 107 GLY B O 1
ATOM 1676 N N . LYS B 1 108 ? -27.391 -5.699 23.609 1 30.09 108 LYS B N 1
ATOM 1677 C CA . LYS B 1 108 ? -28.781 -5.617 24.031 1 30.09 108 LYS B CA 1
ATOM 1678 C C . LYS B 1 108 ? -28.938 -6.039 25.5 1 30.09 108 LYS B C 1
ATOM 1680 O O . LYS B 1 108 ? -28.234 -6.945 25.953 1 30.09 108 LYS B O 1
#

Solvent-accessible surface area (backbone atoms only — not comparable to full-atom values): 11411 Å² total; per-residue (Å²): 125,78,47,49,68,43,33,40,77,69,41,84,38,80,73,36,31,39,34,32,31,40,36,48,40,69,64,86,90,62,74,55,37,20,38,35,35,43,38,31,40,74,90,43,82,36,40,36,36,42,32,39,37,67,39,78,72,55,59,47,78,46,68,86,43,58,51,63,36,50,34,38,35,32,38,25,32,23,32,97,61,33,62,20,51,66,22,77,75,42,74,50,65,26,43,48,71,75,50,59,64,52,58,63,55,64,77,102,123,80,46,49,68,43,33,41,76,68,42,82,38,78,74,38,31,38,33,31,30,39,35,47,40,69,64,86,90,62,74,55,37,21,37,37,34,42,39,30,41,73,90,43,82,38,40,36,38,42,32,38,37,66,38,78,72,56,58,46,78,44,68,84,44,58,53,64,35,50,34,38,37,31,38,25,31,24,32,99,61,33,61,20,53,67,22,76,76,41,76,50,67,26,44,48,71,74,51,60,64,55,62,61,55,67,75,103